Protein AF-A0A9W8TCW8-F1 (afdb_monomer_lite)

Radius of gyration: 36.46 Å; chains: 1; bounding box: 79×100×84 Å

Foldseek 3Di:
DDPPDDPQDFPDKDWDDDPVDIDIDTDGDPDPVVVVVCCVVPPVQVVLLVLLLCVVDPDHLVVDDPVVNVVSSVVSVVCCVVCVPVSSCSSCVQQQNVLVVQQVVCVVVVPVDGGDRDRDPPPPPPPVVPVPVPVPDPPPPPPPPPPPPDDDDDDDDDDDDDDDDDDDDDDDDDDDDDDDDDDDDDDDDDDDDDDDDDDDDDDDDDDDDDDDDDDDDDDDDDDDDDDDDDDDDDPPDDDDDDDDDDDDDDDDDDDDDDDDDDDDDDDDDDDDDDDPPDDDDPPPPDDDDD

Organism: NCBI:txid84603

pLDDT: mean 70.87, std 19.48, range [39.53, 97.81]

Secondary structure (DSSP, 8-state):
----PPP---SEEEEEEETTEEEEEEE----HHHHHHHHIIIIIHHHHHHHHHHTT-SS-TTTS-HHHHHHHHHHHHHHHHHSHHHHHHHHHTSHHHHHHHHHHHHHHTT-SSPPPP-SS-----------------------------------PPP--------------------------PPP--------------------------PPPP-----------------------PPP-PPPP-PPP--------------------------------------

Sequence (290 aa):
MDSHGPPIQQDLAIELECEAFKWRWEICFLGHKWASEIISKHLIFPLISLNHLTFSTAEVVGEIPDGDVEKAVDKLGRTARRTLDTHIKNAMSKPRIATIIRRITAMFNFVPDLPPVSSTIGKVELKIDQYEPEERAPPRIAQEVFEEKRDSASKPIPERAASKRERSVEMKNAEPASSETEESDAVPPPAVATKFATSSAVAGPSRTAQGSPLPERHVDTPPPASKPKAEPSDSDSSPHRPVKKAKSKVPPSSDDDSEQDNKTKSARGASAGGIKRGARQPLKRGGKRF

Structure (mmCIF, N/CA/C/O backbone):
data_AF-A0A9W8TCW8-F1
#
_entry.id   AF-A0A9W8TCW8-F1
#
loop_
_atom_site.group_PDB
_atom_site.id
_atom_site.type_symbol
_atom_site.label_atom_id
_atom_site.label_alt_id
_atom_site.label_comp_id
_atom_site.label_asym_id
_atom_site.label_entity_id
_atom_site.label_seq_id
_atom_site.pdbx_PDB_ins_code
_atom_site.Cartn_x
_atom_site.Cartn_y
_atom_site.Cartn_z
_atom_site.occupancy
_atom_site.B_iso_or_equiv
_atom_site.auth_seq_id
_atom_site.auth_comp_id
_atom_site.auth_asym_id
_atom_site.auth_atom_id
_atom_site.pdbx_PDB_model_num
ATOM 1 N N . MET A 1 1 ? 35.081 -15.471 -33.884 1.00 52.59 1 MET A N 1
ATOM 2 C CA . MET A 1 1 ? 33.817 -16.233 -33.819 1.00 52.59 1 MET A CA 1
ATOM 3 C C . MET A 1 1 ? 33.023 -15.629 -32.687 1.00 52.59 1 MET A C 1
ATOM 5 O O . MET A 1 1 ? 33.221 -16.004 -31.539 1.00 52.59 1 MET A O 1
ATOM 9 N N . ASP A 1 2 ? 32.223 -14.622 -33.018 1.00 61.50 2 ASP A N 1
ATOM 10 C CA . ASP A 1 2 ? 31.439 -13.872 -32.046 1.00 61.50 2 ASP A CA 1
ATOM 11 C C . ASP A 1 2 ? 30.209 -14.697 -31.693 1.00 61.50 2 ASP A C 1
ATOM 13 O O . ASP A 1 2 ? 29.262 -14.835 -32.468 1.00 61.50 2 ASP A O 1
ATOM 17 N N . SER A 1 3 ? 30.273 -15.342 -30.535 1.00 66.00 3 SER A N 1
ATOM 18 C CA . SER A 1 3 ? 29.152 -16.062 -29.954 1.00 66.00 3 SER A CA 1
ATOM 19 C C . SER A 1 3 ? 28.100 -15.047 -29.512 1.00 66.00 3 SER A C 1
ATOM 21 O O . SER A 1 3 ? 28.093 -14.611 -28.359 1.00 66.00 3 SER A O 1
ATOM 23 N N . HIS A 1 4 ? 27.223 -14.655 -30.434 1.00 66.94 4 HIS A N 1
ATOM 24 C CA . HIS A 1 4 ? 25.975 -13.991 -30.088 1.00 66.94 4 HIS A CA 1
ATOM 25 C C . HIS A 1 4 ? 25.177 -14.937 -29.188 1.00 66.94 4 HIS A C 1
ATOM 27 O O . HIS A 1 4 ? 24.696 -15.983 -29.626 1.00 66.94 4 HIS A O 1
ATOM 33 N N . GLY A 1 5 ? 25.102 -14.597 -27.900 1.00 78.81 5 GLY A N 1
ATOM 34 C CA . GLY A 1 5 ? 24.196 -15.259 -26.971 1.00 78.81 5 GLY A CA 1
ATOM 35 C C . GLY A 1 5 ? 22.748 -15.142 -27.462 1.00 78.81 5 GLY A C 1
ATOM 36 O O . GLY A 1 5 ? 22.439 -14.228 -28.233 1.00 78.81 5 GLY A O 1
ATOM 37 N N . PRO A 1 6 ? 21.859 -16.063 -27.051 1.00 78.12 6 PRO A N 1
ATOM 38 C CA . PRO A 1 6 ? 20.454 -16.000 -27.428 1.00 78.12 6 PRO A CA 1
ATOM 39 C C . PRO A 1 6 ? 19.874 -14.627 -27.048 1.00 78.12 6 PRO A C 1
ATOM 41 O O . PRO A 1 6 ? 20.209 -14.112 -25.975 1.00 78.12 6 PRO A O 1
ATOM 44 N N . PRO A 1 7 ? 19.042 -14.020 -27.914 1.00 74.38 7 PRO A N 1
ATOM 45 C CA . PRO A 1 7 ? 18.442 -12.724 -27.634 1.00 74.38 7 PRO A CA 1
ATOM 46 C C . PRO A 1 7 ? 17.682 -12.806 -26.311 1.00 74.38 7 PRO A C 1
ATOM 48 O O . PRO A 1 7 ? 16.886 -13.723 -26.101 1.00 74.38 7 PRO A O 1
ATOM 51 N N . ILE A 1 8 ? 17.962 -11.868 -25.404 1.00 74.31 8 ILE A N 1
ATOM 52 C CA . ILE A 1 8 ? 17.224 -11.743 -24.149 1.00 74.31 8 ILE A CA 1
ATOM 53 C C . ILE A 1 8 ? 15.777 -11.460 -24.543 1.00 74.31 8 ILE A C 1
ATOM 55 O O . ILE A 1 8 ? 15.492 -10.439 -25.168 1.00 74.31 8 ILE A O 1
ATOM 59 N N . GLN A 1 9 ? 14.887 -12.401 -24.243 1.00 77.25 9 GLN A N 1
ATOM 60 C CA . GLN A 1 9 ? 13.471 -12.262 -24.537 1.00 77.25 9 GLN A CA 1
ATOM 61 C C . GLN A 1 9 ? 12.935 -11.069 -23.736 1.00 77.25 9 GLN A C 1
ATOM 63 O O . GLN A 1 9 ? 13.031 -11.039 -22.511 1.00 77.25 9 GLN A O 1
ATOM 68 N N . GLN A 1 10 ? 12.472 -10.044 -24.450 1.00 81.38 10 GLN A N 1
ATOM 69 C CA . GLN A 1 10 ? 11.852 -8.860 -23.866 1.00 81.38 10 GLN A CA 1
ATOM 70 C C . GLN A 1 10 ? 10.383 -9.177 -23.598 1.00 81.38 10 GLN A C 1
ATOM 72 O O . GLN A 1 10 ? 9.687 -9.636 -24.504 1.00 81.38 10 GLN A O 1
ATOM 77 N N . ASP A 1 11 ? 9.912 -8.903 -22.384 1.00 85.00 11 ASP A N 1
ATOM 78 C CA . ASP A 1 11 ? 8.522 -9.183 -22.011 1.00 85.00 11 ASP A CA 1
ATOM 79 C C . ASP A 1 11 ? 7.596 -8.008 -22.346 1.00 85.00 11 ASP A C 1
ATOM 81 O O . ASP A 1 11 ? 6.437 -8.207 -22.707 1.00 85.00 11 ASP A O 1
ATOM 85 N N . LEU A 1 12 ? 8.103 -6.775 -22.242 1.00 90.06 12 LEU A N 1
ATOM 86 C CA . LEU A 1 12 ? 7.340 -5.560 -22.510 1.00 90.06 12 LEU A CA 1
ATOM 87 C C . LEU A 1 12 ? 8.242 -4.485 -23.123 1.00 90.06 12 LEU A C 1
ATOM 89 O O . LEU A 1 12 ? 9.297 -4.163 -22.580 1.00 90.06 12 LEU A O 1
ATOM 93 N N . ALA A 1 13 ? 7.798 -3.896 -24.230 1.00 93.25 13 ALA A N 1
ATOM 94 C CA . ALA A 1 13 ? 8.414 -2.718 -24.825 1.00 93.25 13 ALA A CA 1
ATOM 95 C C . ALA A 1 13 ? 7.392 -1.578 -24.868 1.00 93.25 13 ALA A C 1
ATOM 97 O O . ALA A 1 13 ? 6.247 -1.778 -25.274 1.00 93.25 13 ALA A O 1
ATOM 98 N N . ILE A 1 14 ? 7.807 -0.390 -24.437 1.00 94.12 14 ILE A N 1
ATOM 99 C CA . ILE A 1 14 ? 7.010 0.836 -24.493 1.00 94.12 14 ILE A CA 1
ATOM 100 C C . ILE A 1 14 ? 7.687 1.752 -25.507 1.00 94.12 14 ILE A C 1
ATOM 102 O O . ILE A 1 14 ? 8.823 2.172 -25.295 1.00 94.12 14 ILE A O 1
ATOM 106 N N . GLU A 1 15 ? 7.004 2.051 -26.607 1.00 96.75 15 GLU A N 1
ATOM 107 C CA . GLU A 1 15 ? 7.493 2.973 -27.632 1.00 96.75 15 GLU A CA 1
ATOM 108 C C . GLU A 1 15 ? 6.770 4.319 -27.521 1.00 96.75 15 GLU A C 1
ATOM 110 O O . GLU A 1 15 ? 5.545 4.376 -27.427 1.00 96.75 15 GLU A O 1
ATOM 115 N N . LEU A 1 16 ? 7.544 5.402 -27.526 1.00 95.94 16 LEU A N 1
ATOM 116 C CA . LEU A 1 16 ? 7.071 6.774 -27.651 1.00 95.94 16 LEU A CA 1
ATOM 117 C C . LEU A 1 16 ? 7.633 7.337 -28.956 1.00 95.94 16 LEU A C 1
ATOM 119 O O . LEU A 1 16 ? 8.844 7.517 -29.096 1.00 95.94 16 LEU A O 1
ATOM 123 N N . GLU A 1 17 ? 6.747 7.599 -29.909 1.00 97.81 17 GLU A N 1
ATOM 124 C CA . GLU A 1 17 ? 7.094 8.113 -31.230 1.00 97.81 17 GLU A CA 1
ATOM 125 C C . GLU A 1 17 ? 6.542 9.529 -31.407 1.00 97.81 17 GLU A C 1
ATOM 127 O O . GLU A 1 17 ? 5.348 9.773 -31.237 1.00 97.81 17 GLU A O 1
ATOM 132 N N . CYS A 1 18 ? 7.436 10.456 -31.739 1.00 96.44 18 CYS A N 1
ATOM 133 C CA . CYS A 1 18 ? 7.155 11.843 -32.089 1.00 96.44 18 CYS A CA 1
ATOM 134 C C . CYS A 1 18 ? 7.824 12.147 -33.440 1.00 96.44 18 CYS A C 1
ATOM 136 O O . CYS A 1 18 ? 8.785 11.483 -33.820 1.00 96.44 18 CYS A O 1
ATOM 138 N N . GLU A 1 19 ? 7.394 13.198 -34.144 1.00 97.56 19 GLU A N 1
ATOM 139 C CA . GLU A 1 19 ? 7.944 13.552 -35.470 1.00 97.56 19 GLU A CA 1
ATOM 140 C C . GLU A 1 19 ? 9.475 13.734 -35.477 1.00 97.56 19 GLU A C 1
ATOM 142 O O . GLU A 1 19 ? 10.139 13.428 -36.463 1.00 97.56 19 GLU A O 1
ATOM 147 N N . ALA A 1 20 ? 10.044 14.216 -34.368 1.00 96.06 20 ALA A N 1
ATOM 148 C CA . ALA A 1 20 ? 11.473 14.497 -34.245 1.00 96.06 20 ALA A CA 1
ATOM 149 C C . ALA A 1 20 ? 12.296 13.352 -33.627 1.00 96.06 20 ALA A C 1
ATOM 151 O O . ALA A 1 20 ? 13.521 13.357 -33.748 1.00 96.06 20 ALA A O 1
ATOM 152 N N . PHE A 1 21 ? 11.669 12.401 -32.925 1.00 96.44 21 PHE A N 1
ATOM 153 C CA . PHE A 1 21 ? 12.393 11.317 -32.258 1.00 96.44 21 PHE A CA 1
ATOM 154 C C . PHE A 1 21 ? 11.506 10.112 -31.946 1.00 96.44 21 PHE A C 1
ATOM 156 O O . PHE A 1 21 ? 10.313 10.235 -31.674 1.00 96.44 21 PHE A O 1
ATOM 163 N N . LYS A 1 22 ? 12.144 8.942 -31.894 1.00 97.56 22 LYS A N 1
ATOM 164 C CA . LYS A 1 22 ? 11.540 7.686 -31.456 1.00 97.56 22 LYS A CA 1
ATOM 165 C C . LYS A 1 22 ? 12.314 7.135 -30.265 1.00 97.56 22 LYS A C 1
ATOM 167 O O . LYS A 1 22 ? 13.517 6.893 -30.364 1.00 97.56 22 LYS A O 1
ATOM 172 N N . TRP A 1 23 ? 11.629 6.954 -29.142 1.00 96.94 23 TRP A N 1
ATOM 173 C CA . TRP A 1 23 ? 12.161 6.334 -27.930 1.00 96.94 23 TRP A CA 1
ATOM 174 C C . TRP A 1 23 ? 11.474 4.998 -27.676 1.00 96.94 23 TRP A C 1
ATOM 176 O O . TRP A 1 23 ? 10.271 4.858 -27.867 1.00 96.94 23 TRP A O 1
ATOM 186 N N . ARG A 1 24 ? 12.252 4.009 -27.236 1.00 94.31 24 ARG A N 1
ATOM 187 C CA . ARG A 1 24 ? 11.772 2.673 -26.884 1.00 94.31 24 ARG A CA 1
ATOM 188 C C . ARG A 1 24 ? 12.378 2.279 -25.545 1.00 94.31 24 ARG A C 1
ATOM 190 O O . ARG A 1 24 ? 13.597 2.167 -25.433 1.00 94.31 24 ARG A O 1
ATOM 197 N N . TRP A 1 25 ? 11.535 2.077 -24.539 1.00 95.56 25 TRP A N 1
ATOM 198 C CA . TRP A 1 25 ? 11.927 1.455 -23.279 1.00 95.56 25 TRP A CA 1
ATOM 199 C C . TRP A 1 25 ? 11.661 -0.037 -23.365 1.00 95.56 25 TRP A C 1
ATOM 201 O O . TRP A 1 25 ? 10.547 -0.458 -23.665 1.00 95.56 25 TRP A O 1
ATOM 211 N N . GLU A 1 26 ? 12.679 -0.831 -23.075 1.00 90.94 26 GLU A N 1
ATOM 212 C CA . GLU A 1 26 ? 12.586 -2.285 -23.049 1.00 90.94 26 GLU A CA 1
ATOM 213 C C . GLU A 1 26 ? 12.651 -2.738 -21.594 1.00 90.94 26 GLU A C 1
ATOM 215 O O . GLU A 1 26 ? 13.617 -2.457 -20.881 1.00 90.94 26 GLU A O 1
ATOM 220 N N . ILE A 1 27 ? 11.593 -3.393 -21.129 1.00 91.56 27 ILE A N 1
ATOM 221 C CA . ILE A 1 27 ? 11.486 -3.883 -19.760 1.00 91.56 27 ILE A CA 1
ATOM 222 C C . ILE A 1 27 ? 11.850 -5.364 -19.783 1.00 91.56 27 ILE A C 1
ATOM 224 O O . ILE A 1 27 ? 11.115 -6.209 -20.295 1.00 91.56 27 ILE A O 1
ATOM 228 N N . CYS A 1 28 ? 13.018 -5.666 -19.224 1.00 85.56 28 CYS A N 1
ATOM 229 C CA . CYS A 1 28 ? 13.514 -7.027 -19.081 1.00 85.56 28 CYS A CA 1
ATOM 230 C C . CYS A 1 28 ? 13.082 -7.606 -17.735 1.00 85.56 28 CYS A C 1
ATOM 232 O O . CYS A 1 28 ? 13.219 -6.961 -16.690 1.00 85.56 28 CYS A O 1
ATOM 234 N N . PHE A 1 29 ? 12.633 -8.858 -17.734 1.00 84.38 29 PHE A N 1
ATOM 235 C CA . PHE A 1 29 ? 12.367 -9.563 -16.493 1.00 84.38 29 PHE A CA 1
ATOM 236 C C . PHE A 1 29 ? 13.667 -9.871 -15.748 1.00 84.38 29 PHE A C 1
ATOM 238 O O . PHE A 1 29 ? 14.463 -10.718 -16.145 1.00 84.38 29 PHE A O 1
ATOM 245 N N . LEU A 1 30 ? 13.866 -9.190 -14.619 1.00 86.38 30 LEU A N 1
ATOM 246 C CA . LEU A 1 30 ? 15.035 -9.347 -13.742 1.00 86.38 30 LEU A CA 1
ATOM 247 C C . LEU A 1 30 ? 14.990 -10.631 -12.889 1.00 86.38 30 LEU A C 1
ATOM 249 O O . LEU A 1 30 ? 15.857 -10.857 -12.041 1.00 86.38 30 LEU A O 1
ATOM 253 N N . GLY A 1 31 ? 13.968 -11.469 -13.077 1.00 90.12 31 GLY A N 1
ATOM 254 C CA . GLY A 1 31 ? 13.699 -12.631 -12.242 1.00 90.12 31 GLY A CA 1
ATOM 255 C C . GLY A 1 31 ? 12.794 -12.319 -11.047 1.00 90.12 31 GLY A C 1
ATOM 256 O O . GLY A 1 31 ? 12.690 -11.188 -10.573 1.00 90.12 31 GLY A O 1
ATOM 257 N N . HIS A 1 32 ? 12.171 -13.371 -10.515 1.00 89.25 32 HIS A N 1
ATOM 258 C CA . HIS A 1 32 ? 11.168 -13.296 -9.449 1.00 89.25 32 HIS A CA 1
ATOM 259 C C . HIS A 1 32 ? 11.701 -12.614 -8.181 1.00 89.25 32 HIS A C 1
ATOM 261 O O . HIS A 1 32 ? 11.003 -11.812 -7.566 1.00 89.25 32 HIS A O 1
ATOM 267 N N . LYS A 1 33 ? 12.962 -12.885 -7.815 1.00 90.50 33 LYS A N 1
ATOM 268 C CA . LYS A 1 33 ? 13.591 -12.321 -6.614 1.00 90.50 33 LYS A CA 1
ATOM 269 C C . LYS A 1 33 ? 13.669 -10.792 -6.684 1.00 90.50 33 LYS A C 1
ATOM 271 O O . LYS A 1 33 ? 13.158 -10.119 -5.796 1.00 90.50 33 LYS A O 1
ATOM 276 N N . TRP A 1 34 ? 14.229 -10.249 -7.764 1.00 91.88 34 TRP A N 1
ATOM 277 C CA . TRP A 1 34 ? 14.371 -8.801 -7.944 1.00 91.88 34 TRP A CA 1
ATOM 278 C C . TRP A 1 34 ? 13.038 -8.111 -8.211 1.00 91.88 34 TRP A C 1
ATOM 280 O O . TRP A 1 34 ? 12.773 -7.059 -7.636 1.00 91.88 34 TRP A O 1
ATOM 290 N N . ALA A 1 35 ? 12.170 -8.724 -9.021 1.00 89.81 35 ALA A N 1
ATOM 291 C CA . ALA A 1 35 ? 10.836 -8.192 -9.272 1.00 89.81 35 ALA A CA 1
ATOM 292 C C . ALA A 1 35 ? 10.042 -8.044 -7.963 1.00 89.81 35 ALA A C 1
ATOM 294 O O . ALA A 1 35 ? 9.459 -6.991 -7.716 1.00 89.81 35 ALA A O 1
ATOM 295 N N . SER A 1 36 ? 10.084 -9.054 -7.085 1.00 94.31 36 SER A N 1
ATOM 296 C CA . SER A 1 36 ? 9.407 -8.996 -5.784 1.00 94.31 36 SER A CA 1
ATOM 297 C C . SER A 1 36 ? 9.949 -7.881 -4.887 1.00 94.31 36 SER A C 1
ATOM 299 O O . SER A 1 36 ? 9.171 -7.197 -4.223 1.00 94.31 36 SER A O 1
ATOM 301 N N . GLU A 1 37 ? 11.261 -7.638 -4.906 1.00 92.81 37 GLU A N 1
ATOM 302 C CA . GLU A 1 37 ? 11.892 -6.569 -4.132 1.00 92.81 37 GLU A CA 1
ATOM 303 C C . GLU A 1 37 ? 11.493 -5.181 -4.650 1.00 92.81 37 GLU A C 1
ATOM 305 O O . GLU A 1 37 ? 11.127 -4.310 -3.857 1.00 92.81 37 GLU A O 1
ATOM 310 N N . ILE A 1 38 ? 11.501 -4.987 -5.973 1.00 93.50 38 ILE A N 1
ATOM 311 C CA . ILE A 1 38 ? 11.081 -3.738 -6.622 1.00 93.50 38 ILE A CA 1
ATOM 312 C C . ILE A 1 38 ? 9.606 -3.463 -6.317 1.00 93.50 38 ILE A C 1
ATOM 314 O O . ILE A 1 38 ? 9.271 -2.382 -5.832 1.00 93.50 38 ILE A O 1
ATOM 318 N N . ILE A 1 39 ? 8.732 -4.451 -6.526 1.00 93.19 39 ILE A N 1
ATOM 319 C CA . ILE A 1 39 ? 7.295 -4.329 -6.243 1.00 93.19 39 ILE A CA 1
ATOM 320 C C . ILE A 1 39 ? 7.066 -4.028 -4.755 1.00 93.19 39 ILE A C 1
ATOM 322 O O . ILE A 1 39 ? 6.270 -3.153 -4.411 1.00 93.19 39 ILE A O 1
ATOM 326 N N . SER A 1 40 ? 7.800 -4.688 -3.858 1.00 92.94 40 SER A N 1
ATOM 327 C CA . SER A 1 40 ? 7.669 -4.447 -2.419 1.00 92.94 40 SER A CA 1
ATOM 328 C C . SER A 1 40 ? 8.044 -3.012 -2.044 1.00 92.94 40 SER A C 1
ATOM 330 O O . SER A 1 40 ? 7.268 -2.323 -1.379 1.00 92.94 40 SER A O 1
ATOM 332 N N . LYS A 1 41 ? 9.203 -2.533 -2.516 1.00 93.38 41 LYS A N 1
ATOM 333 C CA . LYS A 1 41 ? 9.748 -1.206 -2.182 1.00 93.38 41 LYS A CA 1
ATOM 334 C C . LYS A 1 41 ? 8.986 -0.049 -2.820 1.00 93.38 41 LYS A C 1
ATOM 336 O O . LYS A 1 41 ? 8.804 0.976 -2.168 1.00 93.38 41 LYS A O 1
ATOM 341 N N . HIS A 1 42 ? 8.569 -0.197 -4.074 1.00 94.38 42 HIS A N 1
ATOM 342 C CA . HIS A 1 42 ? 8.007 0.905 -4.858 1.00 94.38 42 HIS A CA 1
ATOM 343 C C . HIS A 1 42 ? 6.480 0.916 -4.905 1.00 94.38 42 HIS A C 1
ATOM 345 O O . HIS A 1 42 ? 5.909 1.951 -5.234 1.00 94.38 42 HIS A O 1
ATOM 351 N N . LEU A 1 43 ? 5.817 -0.192 -4.555 1.00 94.62 43 LEU A N 1
ATOM 352 C CA . LEU A 1 43 ? 4.359 -0.286 -4.605 1.00 94.62 43 LEU A CA 1
ATOM 353 C C . LEU A 1 43 ? 3.760 -0.708 -3.264 1.00 94.62 43 LEU A C 1
ATOM 355 O O . LEU A 1 43 ? 3.006 0.056 -2.665 1.00 94.62 43 LEU A O 1
ATOM 359 N N . ILE A 1 44 ? 4.114 -1.891 -2.754 1.00 93.56 44 ILE A N 1
ATOM 360 C CA . ILE A 1 44 ? 3.435 -2.467 -1.582 1.00 93.56 44 ILE A CA 1
ATOM 361 C C . ILE A 1 44 ? 3.655 -1.604 -0.330 1.00 93.56 44 ILE A C 1
ATOM 363 O O . ILE A 1 44 ? 2.686 -1.218 0.325 1.00 93.56 44 ILE A O 1
ATOM 367 N N . PHE A 1 45 ? 4.901 -1.254 0.006 1.00 93.56 45 PHE A N 1
ATOM 368 C CA . PHE A 1 45 ? 5.180 -0.478 1.222 1.00 93.56 45 PHE A CA 1
ATOM 369 C C . PHE A 1 45 ? 4.657 0.964 1.186 1.00 93.56 45 PHE A C 1
ATOM 371 O O . PHE A 1 45 ? 4.089 1.394 2.199 1.00 93.56 45 PHE A O 1
ATOM 378 N N . PRO A 1 46 ? 4.780 1.717 0.074 1.00 95.06 46 PRO A N 1
ATOM 379 C CA . PRO A 1 46 ? 4.131 3.019 -0.047 1.00 95.06 46 PRO A CA 1
ATOM 380 C C . PRO A 1 46 ? 2.615 2.940 0.157 1.00 95.06 46 PRO A C 1
ATOM 382 O O . PRO A 1 46 ? 2.070 3.743 0.911 1.00 95.06 46 PRO A O 1
ATOM 385 N N . LEU A 1 47 ? 1.944 1.934 -0.417 1.00 94.88 47 LEU A N 1
ATOM 386 C CA . LEU A 1 47 ? 0.496 1.755 -0.264 1.00 94.88 47 LEU A CA 1
ATOM 387 C C . LEU A 1 47 ? 0.090 1.394 1.171 1.00 94.88 47 LEU A C 1
ATOM 389 O O . LEU A 1 47 ? -0.869 1.961 1.694 1.00 94.88 47 LEU A O 1
ATOM 393 N N . ILE A 1 48 ? 0.818 0.492 1.840 1.00 94.12 48 ILE A N 1
ATOM 394 C CA . ILE A 1 48 ? 0.568 0.170 3.258 1.00 94.12 48 ILE A CA 1
ATOM 395 C C . ILE A 1 48 ? 0.746 1.419 4.124 1.00 94.12 48 ILE A C 1
ATOM 397 O O . ILE A 1 48 ? -0.073 1.683 5.002 1.00 94.12 48 ILE A O 1
ATOM 401 N N . SER A 1 49 ? 1.789 2.209 3.864 1.00 94.88 49 SER A N 1
ATOM 402 C CA . SER A 1 49 ? 2.067 3.433 4.618 1.00 94.88 49 SER A CA 1
ATOM 403 C C . SER A 1 49 ? 0.986 4.487 4.390 1.00 94.88 49 SER A C 1
ATOM 405 O O . SER A 1 49 ? 0.462 5.028 5.358 1.00 94.88 49 SER A O 1
ATOM 407 N N . LEU A 1 50 ? 0.582 4.728 3.143 1.00 94.19 50 LEU A N 1
ATOM 408 C CA . LEU A 1 50 ? -0.482 5.681 2.829 1.00 94.19 50 LEU A CA 1
ATOM 409 C C . LEU A 1 50 ? -1.808 5.281 3.489 1.00 94.19 50 LEU A C 1
ATOM 411 O O . LEU A 1 50 ? -2.443 6.104 4.142 1.00 94.19 50 LEU A O 1
ATOM 415 N N . ASN A 1 51 ? -2.179 4.000 3.417 1.00 94.25 51 ASN A N 1
ATOM 416 C CA . ASN A 1 51 ? -3.341 3.496 4.144 1.00 94.25 51 ASN A CA 1
ATOM 417 C C . ASN A 1 51 ? -3.167 3.707 5.654 1.00 94.25 51 ASN A C 1
ATOM 419 O O . ASN A 1 51 ? -4.049 4.259 6.309 1.00 94.25 51 ASN A O 1
ATOM 423 N N . HIS A 1 52 ? -2.011 3.360 6.224 1.00 94.25 52 HIS A N 1
ATOM 424 C CA . HIS A 1 52 ? -1.762 3.587 7.644 1.00 94.25 52 HIS A CA 1
ATOM 425 C C . HIS A 1 52 ? -1.940 5.057 8.040 1.00 94.25 52 HIS A C 1
ATOM 427 O O . HIS A 1 52 ? -2.548 5.306 9.080 1.00 94.25 52 HIS A O 1
ATOM 433 N N . LEU A 1 53 ? -1.478 6.009 7.221 1.00 94.31 53 LEU A N 1
ATOM 434 C CA . LEU A 1 53 ? -1.696 7.442 7.432 1.00 94.31 53 LEU A CA 1
ATOM 435 C C . LEU A 1 53 ? -3.192 7.760 7.497 1.00 94.31 53 LEU A C 1
ATOM 437 O O . LEU A 1 53 ? -3.653 8.269 8.516 1.00 94.31 53 LEU A O 1
ATOM 441 N N . THR A 1 54 ? -3.946 7.352 6.470 1.00 94.56 54 THR A N 1
ATOM 442 C CA . THR A 1 54 ? -5.388 7.639 6.344 1.00 94.56 54 THR A CA 1
ATOM 443 C C . THR A 1 54 ? -6.233 7.100 7.499 1.00 94.56 54 THR A C 1
ATOM 445 O O . THR A 1 54 ? -7.267 7.672 7.820 1.00 94.56 54 THR A O 1
ATOM 448 N N . PHE A 1 55 ? -5.800 6.012 8.145 1.00 91.62 55 PHE A N 1
ATOM 449 C CA . PHE A 1 55 ? -6.490 5.421 9.299 1.00 91.62 55 PHE A CA 1
ATOM 450 C C . PHE A 1 55 ? -5.824 5.746 10.644 1.00 91.62 55 PHE A C 1
ATOM 452 O O . PHE A 1 55 ? -6.241 5.229 11.682 1.00 91.62 55 PHE A O 1
ATOM 459 N N . SER A 1 56 ? -4.718 6.492 10.658 1.00 91.06 56 SER A N 1
ATOM 460 C CA . SER A 1 56 ? -4.090 6.987 11.896 1.00 91.06 56 SER A CA 1
ATOM 461 C C . SER A 1 56 ? -4.564 8.379 12.248 1.00 91.06 56 SER A C 1
ATOM 463 O O . SER A 1 56 ? -4.620 8.711 13.429 1.00 91.06 56 SER A O 1
ATOM 465 N N . THR A 1 57 ? -4.871 9.188 11.240 1.00 91.75 57 THR A N 1
ATOM 466 C CA . THR A 1 57 ? -5.430 10.516 11.441 1.00 91.75 57 THR A CA 1
ATOM 467 C C . THR A 1 57 ? -6.908 10.382 11.795 1.00 91.75 57 THR A C 1
ATOM 469 O O . THR A 1 57 ? -7.632 9.579 11.209 1.00 91.75 57 THR A O 1
ATOM 472 N N . ALA A 1 58 ? -7.351 11.129 12.807 1.00 90.12 58 ALA A N 1
ATOM 473 C CA . ALA A 1 58 ? -8.775 11.235 13.123 1.00 90.12 58 ALA A CA 1
ATOM 474 C C . ALA A 1 58 ? -9.516 12.054 12.051 1.00 90.12 58 ALA A C 1
ATOM 476 O O . ALA A 1 58 ? -10.688 11.807 11.781 1.00 90.12 58 ALA A O 1
ATOM 477 N N . GLU A 1 59 ? -8.803 12.996 11.435 1.00 92.31 59 GLU A N 1
ATOM 478 C CA . GLU A 1 59 ? -9.275 13.852 10.353 1.00 92.31 59 GLU A CA 1
ATOM 479 C C . GLU A 1 59 ? -9.146 13.150 8.997 1.00 92.31 59 GLU A C 1
ATOM 481 O O . GLU A 1 59 ? -8.226 12.349 8.763 1.00 92.31 59 GLU A O 1
ATOM 486 N N . VAL A 1 60 ? -10.080 13.461 8.096 1.00 91.44 60 VAL A N 1
ATOM 487 C CA . VAL A 1 60 ? -10.037 13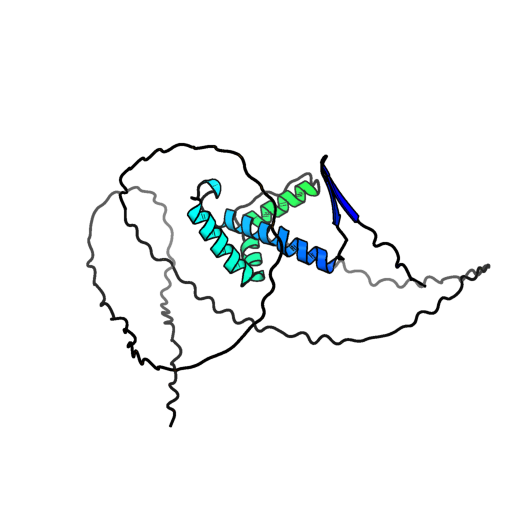.006 6.706 1.00 91.44 60 VAL A CA 1
ATOM 488 C C . VAL A 1 60 ? -8.809 13.631 6.054 1.00 91.44 60 VAL A C 1
ATOM 490 O O . VAL A 1 60 ? -8.614 14.835 6.141 1.00 91.44 60 VAL A O 1
ATOM 493 N N . VAL A 1 61 ? -7.986 12.834 5.369 1.00 89.94 61 VAL A N 1
ATOM 494 C CA . VAL A 1 61 ? -6.706 13.306 4.799 1.00 89.94 61 VAL A CA 1
ATOM 495 C C . VAL A 1 61 ? -6.861 14.527 3.880 1.00 89.94 61 VAL A C 1
ATOM 497 O O . VAL A 1 61 ? -5.936 15.319 3.784 1.00 89.94 61 VAL A O 1
ATOM 500 N N . GLY A 1 62 ? -8.026 14.712 3.249 1.00 91.62 62 GLY A N 1
ATOM 501 C CA . GLY A 1 62 ? -8.321 15.884 2.416 1.00 91.62 62 GLY A CA 1
ATOM 502 C C . GLY A 1 62 ? -8.659 17.176 3.173 1.00 91.62 62 GLY A C 1
ATOM 503 O O . GLY A 1 62 ? -8.732 18.222 2.543 1.00 91.62 62 GLY A O 1
ATOM 504 N N . GLU A 1 63 ? -8.884 17.118 4.487 1.00 95.69 63 GLU A N 1
ATOM 505 C CA . GLU A 1 63 ? -9.186 18.284 5.338 1.00 95.69 63 GLU A CA 1
ATOM 506 C C . GLU A 1 63 ? -7.946 18.798 6.090 1.00 95.69 63 GLU A C 1
ATOM 508 O O . GLU A 1 63 ? -7.956 19.905 6.627 1.00 95.69 63 GLU A O 1
ATOM 513 N N . ILE A 1 64 ? -6.868 18.009 6.112 1.00 94.06 64 ILE A N 1
ATOM 514 C CA . ILE A 1 64 ? -5.610 18.346 6.781 1.00 94.06 64 ILE A CA 1
ATOM 515 C C . ILE A 1 64 ? -4.848 19.361 5.910 1.00 94.06 64 ILE A C 1
ATOM 517 O O . ILE A 1 64 ? -4.722 19.140 4.705 1.00 94.06 64 ILE A O 1
ATOM 521 N N . PRO A 1 65 ? -4.297 20.453 6.474 1.00 97.25 65 PRO A N 1
ATOM 522 C CA . PRO A 1 65 ? -3.520 21.414 5.698 1.00 97.25 65 PRO A CA 1
ATOM 523 C C . PRO A 1 65 ? -2.245 20.774 5.130 1.00 97.25 65 PRO A C 1
ATOM 525 O O . PRO A 1 65 ? -1.581 19.988 5.810 1.00 97.25 65 PRO A O 1
ATOM 528 N N . ASP A 1 66 ? -1.859 21.172 3.914 1.00 96.44 66 ASP A N 1
ATOM 529 C CA . ASP A 1 66 ? -0.743 20.574 3.161 1.00 96.44 66 ASP A CA 1
ATOM 530 C C . ASP A 1 66 ? 0.550 20.468 3.985 1.00 96.44 66 ASP A C 1
ATOM 532 O O . ASP A 1 66 ? 1.188 19.418 4.030 1.00 96.44 66 ASP A O 1
ATOM 536 N N . GLY A 1 67 ? 0.896 21.522 4.731 1.00 97.38 67 GLY A N 1
ATOM 537 C CA . GLY A 1 67 ? 2.101 21.540 5.564 1.00 97.38 67 GLY A CA 1
ATOM 538 C C . GLY A 1 67 ? 2.087 20.538 6.726 1.00 97.38 67 GLY A C 1
ATOM 539 O O . GLY A 1 67 ? 3.152 20.142 7.203 1.00 97.38 67 GLY A O 1
ATOM 540 N N . ASP A 1 68 ? 0.916 20.107 7.197 1.00 95.81 68 ASP A N 1
ATOM 541 C CA . ASP A 1 68 ? 0.807 19.065 8.222 1.00 95.81 68 ASP A CA 1
ATOM 542 C C . ASP A 1 68 ? 0.716 17.668 7.602 1.00 95.81 68 ASP A C 1
ATOM 544 O O . ASP A 1 68 ? 1.278 16.725 8.170 1.00 95.81 68 ASP A O 1
ATOM 548 N N . VAL A 1 69 ? 0.125 17.539 6.406 1.00 95.69 69 VAL A N 1
ATOM 549 C CA . VAL A 1 69 ? 0.201 16.309 5.601 1.00 95.69 69 VAL A CA 1
ATOM 550 C C . VAL A 1 69 ? 1.658 15.974 5.288 1.00 95.69 69 VAL A C 1
ATOM 552 O O . VAL A 1 69 ? 2.086 14.848 5.544 1.00 95.69 69 VAL A O 1
ATOM 555 N N . GLU A 1 70 ? 2.449 16.943 4.821 1.00 96.56 70 GLU A N 1
ATOM 556 C CA . GLU A 1 70 ? 3.880 16.765 4.536 1.00 96.56 70 GLU A CA 1
ATOM 557 C C . GLU A 1 70 ? 4.649 16.277 5.769 1.00 96.56 70 GLU A C 1
ATOM 559 O O . GLU A 1 70 ? 5.340 15.258 5.715 1.00 96.56 70 GLU A O 1
ATOM 564 N N . LYS A 1 71 ? 4.472 16.935 6.923 1.00 97.00 71 LYS A N 1
ATOM 565 C CA . LYS A 1 71 ? 5.113 16.517 8.183 1.00 97.00 71 LYS A CA 1
ATOM 566 C C . LYS A 1 71 ? 4.681 15.116 8.611 1.00 97.00 71 LYS A C 1
ATOM 568 O O . LYS A 1 71 ? 5.502 14.353 9.132 1.00 97.00 71 LYS A O 1
ATOM 573 N N . ALA A 1 72 ? 3.404 14.777 8.436 1.00 95.31 72 ALA A N 1
ATOM 574 C CA . ALA A 1 72 ? 2.881 13.465 8.785 1.00 95.31 72 ALA A CA 1
ATOM 575 C C . ALA A 1 72 ? 3.470 12.376 7.876 1.00 95.31 72 ALA A C 1
ATOM 577 O O . ALA A 1 72 ? 3.926 11.348 8.386 1.00 95.31 72 ALA A O 1
ATOM 578 N N . VAL A 1 73 ? 3.546 12.627 6.566 1.00 96.00 73 VAL A N 1
ATOM 579 C CA . VAL A 1 73 ? 4.191 11.746 5.580 1.00 96.00 73 VAL A CA 1
ATOM 580 C C . VAL A 1 73 ? 5.681 11.586 5.884 1.00 96.00 73 VAL A C 1
ATOM 582 O O . VAL A 1 73 ? 6.171 10.457 5.925 1.00 96.00 73 VAL A O 1
ATOM 585 N N . ASP A 1 74 ? 6.394 12.668 6.191 1.00 96.94 74 ASP A N 1
ATOM 586 C CA . ASP A 1 74 ? 7.816 12.634 6.547 1.00 96.94 74 ASP A CA 1
ATOM 587 C C . ASP A 1 74 ? 8.076 11.820 7.817 1.00 96.94 74 ASP A C 1
ATOM 589 O O . ASP A 1 74 ? 8.983 10.976 7.870 1.00 96.94 74 ASP A O 1
ATOM 593 N N . LYS A 1 75 ? 7.271 12.044 8.860 1.00 95.56 75 LYS A N 1
ATOM 594 C CA . LYS A 1 75 ? 7.354 11.290 10.116 1.00 95.56 75 LYS A CA 1
ATOM 595 C C . LYS A 1 75 ? 7.082 9.807 9.874 1.00 95.56 75 LYS A C 1
ATOM 597 O O . LYS A 1 75 ? 7.809 8.950 10.392 1.00 95.56 75 LYS A O 1
ATOM 602 N N . LEU A 1 76 ? 6.066 9.507 9.073 1.00 94.88 76 LEU A N 1
ATOM 603 C CA . LEU A 1 76 ? 5.697 8.147 8.714 1.00 94.88 76 LEU A CA 1
ATOM 604 C C . LEU A 1 76 ? 6.802 7.458 7.912 1.00 94.88 76 LEU A C 1
ATOM 606 O O . LEU A 1 76 ? 7.211 6.358 8.271 1.00 94.88 76 LEU A O 1
ATOM 610 N N . GLY A 1 77 ? 7.346 8.121 6.891 1.00 94.88 77 GLY A N 1
ATOM 611 C CA . GLY A 1 77 ? 8.415 7.597 6.044 1.00 94.88 77 GLY A CA 1
ATOM 612 C C . GLY A 1 77 ? 9.706 7.332 6.819 1.00 94.88 77 GLY A C 1
ATOM 613 O O . GLY A 1 77 ? 10.341 6.292 6.631 1.00 94.88 77 GLY A O 1
ATOM 614 N N . ARG A 1 78 ? 10.077 8.218 7.754 1.00 95.81 78 ARG A N 1
ATOM 615 C CA . ARG A 1 78 ? 11.222 7.988 8.656 1.00 95.81 78 ARG A CA 1
ATOM 616 C C . ARG A 1 78 ? 11.002 6.780 9.564 1.00 95.81 78 ARG A C 1
ATOM 618 O O . ARG A 1 78 ? 11.943 6.020 9.779 1.00 95.81 78 ARG A O 1
ATOM 625 N N . THR A 1 79 ? 9.789 6.604 10.083 1.00 93.75 79 THR A N 1
ATOM 626 C CA . THR A 1 79 ? 9.440 5.465 10.947 1.00 93.75 79 THR A CA 1
ATOM 627 C C . THR A 1 79 ? 9.458 4.163 10.148 1.00 93.75 79 THR A C 1
ATOM 629 O O . THR A 1 79 ? 10.202 3.250 10.493 1.00 93.75 79 THR A O 1
ATOM 632 N N . ALA A 1 80 ? 8.759 4.123 9.010 1.00 93.88 80 ALA A N 1
ATOM 633 C CA . ALA A 1 80 ? 8.703 2.971 8.114 1.00 93.88 80 ALA A CA 1
ATOM 634 C C . ALA A 1 80 ? 10.090 2.536 7.611 1.00 93.88 80 ALA A C 1
ATOM 636 O O . ALA A 1 80 ? 10.351 1.346 7.477 1.00 93.88 80 ALA A O 1
ATOM 637 N N . ARG A 1 81 ? 11.012 3.481 7.370 1.00 94.25 81 ARG A N 1
ATOM 638 C CA . ARG A 1 81 ? 12.390 3.157 6.967 1.00 94.25 81 ARG A CA 1
ATOM 639 C C . ARG A 1 81 ? 13.208 2.520 8.094 1.00 94.25 81 ARG A C 1
ATOM 641 O O . ARG A 1 81 ? 14.063 1.690 7.812 1.00 94.25 81 ARG A O 1
ATOM 648 N N . ARG A 1 82 ? 13.002 2.943 9.345 1.00 95.94 82 ARG A N 1
ATOM 649 C CA . ARG A 1 82 ? 13.782 2.462 10.500 1.00 95.94 82 ARG A CA 1
ATOM 650 C C . ARG A 1 82 ? 13.281 1.122 11.019 1.00 95.94 82 ARG A C 1
ATOM 652 O O . ARG A 1 82 ? 14.093 0.276 11.368 1.00 95.94 82 ARG A O 1
ATOM 659 N N . THR A 1 83 ? 11.966 0.945 11.074 1.00 95.44 83 THR A N 1
ATOM 660 C CA . THR A 1 83 ? 11.312 -0.221 11.677 1.00 95.44 83 THR A CA 1
ATOM 661 C C . THR A 1 83 ? 10.210 -0.736 10.757 1.00 95.44 83 THR A C 1
ATOM 663 O O . THR A 1 83 ? 9.031 -0.748 11.106 1.00 95.44 83 THR A O 1
ATOM 666 N N . LEU A 1 84 ? 10.605 -1.148 9.549 1.00 93.56 84 LEU A N 1
ATOM 667 C CA . LEU A 1 84 ? 9.690 -1.585 8.491 1.00 93.56 84 LEU A CA 1
ATOM 668 C C . LEU A 1 84 ? 8.706 -2.654 8.981 1.00 93.56 84 LEU A C 1
ATOM 670 O O . LEU A 1 84 ? 7.498 -2.490 8.827 1.00 93.56 84 LEU A O 1
ATOM 674 N N . ASP A 1 85 ? 9.214 -3.703 9.627 1.00 94.50 85 ASP A N 1
ATOM 675 C CA . ASP A 1 85 ? 8.391 -4.817 10.100 1.00 94.50 85 ASP A CA 1
ATOM 676 C C . ASP A 1 85 ? 7.381 -4.374 11.163 1.00 94.50 85 ASP A C 1
ATOM 678 O O . ASP A 1 85 ? 6.207 -4.738 11.101 1.00 94.50 85 ASP A O 1
ATOM 682 N N . THR A 1 86 ? 7.811 -3.547 12.119 1.00 95.25 86 THR A N 1
ATOM 683 C CA . THR A 1 86 ? 6.942 -2.997 13.170 1.00 95.25 86 THR A CA 1
ATOM 684 C C . THR A 1 86 ? 5.891 -2.063 12.580 1.00 95.25 86 THR A C 1
ATOM 686 O O . THR A 1 86 ? 4.721 -2.144 12.946 1.00 95.25 86 THR A O 1
ATOM 689 N N . HIS A 1 87 ? 6.263 -1.222 11.613 1.00 94.94 87 HIS A N 1
ATOM 690 C CA . HIS A 1 87 ? 5.326 -0.347 10.905 1.00 94.94 87 HIS A CA 1
ATOM 691 C C . HIS A 1 87 ? 4.265 -1.146 10.141 1.00 94.94 87 HIS A C 1
ATOM 693 O O . HIS A 1 87 ? 3.081 -0.837 10.253 1.00 94.94 87 HIS A O 1
ATOM 699 N N . ILE A 1 88 ? 4.653 -2.211 9.433 1.00 94.19 88 ILE A N 1
ATOM 700 C CA . ILE A 1 88 ? 3.704 -3.093 8.735 1.00 94.19 88 ILE A CA 1
ATOM 701 C C . ILE A 1 88 ? 2.777 -3.779 9.738 1.00 94.19 88 ILE A C 1
ATOM 703 O O . ILE A 1 88 ? 1.562 -3.782 9.539 1.00 94.19 88 ILE A O 1
ATOM 707 N N . LYS A 1 89 ? 3.320 -4.320 10.835 1.00 94.44 89 LYS A N 1
ATOM 708 C CA . LYS A 1 89 ? 2.514 -4.935 11.900 1.00 94.44 89 LYS A CA 1
ATOM 709 C C . LYS A 1 89 ? 1.512 -3.938 12.486 1.00 94.44 89 LYS A C 1
ATOM 711 O O . LYS A 1 89 ? 0.342 -4.281 12.619 1.00 94.44 89 LYS A O 1
ATOM 716 N N . ASN A 1 90 ? 1.936 -2.707 12.764 1.00 92.75 90 ASN A N 1
ATOM 717 C CA . ASN A 1 90 ? 1.080 -1.646 13.305 1.00 92.75 90 ASN A CA 1
ATOM 718 C C . ASN A 1 90 ? 0.026 -1.161 12.301 1.00 92.75 90 ASN A C 1
ATOM 720 O O . ASN A 1 90 ? -1.101 -0.850 12.682 1.00 92.75 90 ASN A O 1
ATOM 724 N N . ALA A 1 91 ? 0.363 -1.117 11.013 1.00 93.62 91 ALA A N 1
A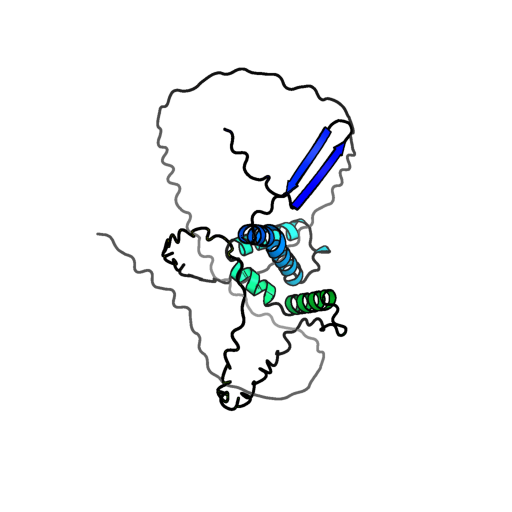TOM 725 C CA . ALA A 1 91 ? -0.596 -0.806 9.965 1.00 93.62 91 ALA A CA 1
ATOM 726 C C . ALA A 1 91 ? -1.660 -1.906 9.847 1.00 93.62 91 ALA A C 1
ATOM 728 O O . ALA A 1 91 ? -2.855 -1.619 9.814 1.00 93.62 91 ALA A O 1
ATOM 729 N N . MET A 1 92 ? -1.239 -3.169 9.842 1.00 92.62 92 MET A N 1
ATOM 730 C CA . MET A 1 92 ? -2.128 -4.318 9.664 1.00 92.62 92 MET A CA 1
ATOM 731 C C . MET A 1 92 ? -2.897 -4.703 10.933 1.00 92.62 92 MET A C 1
ATOM 733 O O . MET A 1 92 ? -3.927 -5.368 10.834 1.00 92.62 92 MET A O 1
ATOM 737 N N . SER A 1 93 ? -2.454 -4.266 12.116 1.00 92.94 93 SER A N 1
ATOM 738 C CA . SER A 1 93 ? -3.165 -4.502 13.379 1.00 92.94 93 SER A CA 1
ATOM 739 C C . SER A 1 93 ? -4.460 -3.694 13.501 1.00 92.94 93 SER A C 1
ATOM 741 O O . SER A 1 93 ? -5.291 -3.984 14.364 1.00 92.94 93 SER A O 1
ATOM 743 N N . LYS A 1 94 ? -4.683 -2.708 12.621 1.00 92.56 94 LYS A N 1
ATOM 744 C CA . LYS A 1 94 ? -5.931 -1.945 12.580 1.00 92.56 94 LYS A CA 1
ATOM 745 C C . LYS A 1 94 ? -7.040 -2.770 11.910 1.00 92.56 94 LYS A C 1
ATOM 747 O O . LYS A 1 94 ? -6.966 -3.014 10.702 1.00 92.56 94 LYS A O 1
ATOM 752 N N . PRO A 1 95 ? -8.124 -3.125 12.630 1.00 91.94 95 PRO A N 1
ATOM 753 C CA . PRO A 1 95 ? -9.187 -4.002 12.115 1.00 91.94 95 PRO A CA 1
ATOM 754 C C . PRO A 1 95 ? -9.836 -3.466 10.838 1.00 91.94 95 PRO A C 1
ATOM 756 O O . PRO A 1 95 ? -10.153 -4.227 9.925 1.00 91.94 95 PRO A O 1
ATOM 759 N N . ARG A 1 96 ? -9.986 -2.141 10.741 1.00 92.31 96 ARG A N 1
ATOM 760 C CA . ARG A 1 96 ? -10.590 -1.489 9.579 1.00 92.31 96 ARG A CA 1
ATOM 761 C C . ARG A 1 96 ? -9.767 -1.707 8.308 1.00 92.31 96 ARG A C 1
ATOM 763 O O . ARG A 1 96 ? -10.342 -2.013 7.272 1.00 92.31 96 ARG A O 1
ATOM 770 N N . ILE A 1 97 ? -8.436 -1.621 8.391 1.00 93.00 97 ILE A N 1
ATOM 771 C CA . ILE A 1 97 ? -7.545 -1.880 7.248 1.00 93.00 97 ILE A CA 1
ATOM 772 C C . ILE A 1 97 ? -7.661 -3.344 6.827 1.00 93.00 97 ILE A C 1
ATOM 774 O O . ILE A 1 97 ? -7.929 -3.635 5.663 1.00 93.00 97 ILE A O 1
ATOM 778 N N . ALA A 1 98 ? -7.519 -4.265 7.783 1.00 92.06 98 ALA A N 1
ATOM 779 C CA . ALA A 1 98 ? -7.562 -5.696 7.504 1.00 92.06 98 ALA A CA 1
ATOM 780 C C . ALA A 1 98 ? -8.897 -6.132 6.869 1.00 92.06 98 ALA A C 1
ATOM 782 O O . ALA A 1 98 ? -8.908 -6.899 5.904 1.00 92.06 98 ALA A O 1
ATOM 783 N N . THR A 1 99 ? -10.028 -5.618 7.365 1.00 94.38 99 THR A N 1
ATOM 784 C CA . THR A 1 99 ? -11.359 -5.954 6.831 1.00 94.38 99 THR A CA 1
ATOM 785 C C . THR A 1 99 ? -11.634 -5.323 5.467 1.00 94.38 99 THR A C 1
ATOM 787 O O . THR A 1 99 ? -12.223 -5.988 4.614 1.00 94.38 99 THR A O 1
ATOM 790 N N . ILE A 1 100 ? -11.152 -4.101 5.204 1.00 95.00 100 ILE A N 1
ATOM 791 C CA . ILE A 1 100 ? -11.219 -3.485 3.867 1.00 95.00 100 ILE A CA 1
ATOM 792 C C . ILE A 1 100 ? -10.417 -4.308 2.859 1.00 95.00 100 ILE A C 1
ATOM 794 O O . ILE A 1 100 ? -10.951 -4.650 1.805 1.00 95.00 100 ILE A O 1
ATOM 798 N N . ILE A 1 101 ? -9.178 -4.683 3.194 1.00 93.25 101 ILE A N 1
ATOM 799 C CA . ILE A 1 101 ? -8.345 -5.527 2.325 1.00 93.25 101 ILE A CA 1
ATOM 800 C C . ILE A 1 101 ? -9.061 -6.849 2.043 1.00 93.25 101 ILE A C 1
ATOM 802 O O . ILE A 1 101 ? -9.200 -7.230 0.885 1.00 93.25 101 ILE A O 1
ATOM 806 N N . ARG A 1 102 ? -9.595 -7.520 3.074 1.00 93.38 102 ARG A N 1
ATOM 807 C CA . ARG A 1 102 ? -10.344 -8.776 2.908 1.00 93.38 102 ARG A CA 1
ATOM 808 C C . ARG A 1 102 ? -11.541 -8.617 1.966 1.00 93.38 102 ARG A C 1
ATOM 810 O O . ARG A 1 102 ? -11.764 -9.484 1.125 1.00 93.38 102 ARG A O 1
ATOM 817 N N . ARG A 1 103 ? -12.298 -7.525 2.093 1.00 96.38 103 ARG A N 1
ATOM 818 C CA . ARG A 1 103 ? -13.452 -7.234 1.232 1.00 96.38 103 ARG A CA 1
ATOM 819 C C . ARG A 1 103 ? -13.038 -6.972 -0.212 1.00 96.38 103 ARG A C 1
ATOM 821 O O . ARG A 1 103 ? -13.636 -7.553 -1.109 1.00 96.38 103 ARG A O 1
ATOM 828 N N . ILE A 1 104 ? -12.005 -6.163 -0.438 1.00 96.00 104 ILE A N 1
ATOM 829 C CA . ILE A 1 104 ? -11.473 -5.888 -1.781 1.00 96.00 104 ILE A CA 1
ATOM 830 C C . ILE A 1 104 ? -10.965 -7.184 -2.424 1.00 96.00 104 ILE A C 1
ATOM 832 O O . ILE A 1 104 ? -11.314 -7.486 -3.562 1.00 96.00 104 ILE A O 1
ATOM 836 N N . THR A 1 105 ? -10.213 -7.999 -1.684 1.00 96.44 105 THR A N 1
ATOM 837 C CA . THR A 1 105 ? -9.757 -9.311 -2.160 1.00 96.44 105 THR A CA 1
ATOM 838 C C . THR A 1 105 ? -10.932 -10.230 -2.498 1.00 96.44 105 THR A C 1
ATOM 840 O O . THR A 1 105 ? -10.886 -10.926 -3.508 1.00 96.44 105 THR A O 1
ATOM 843 N N . ALA A 1 106 ? -12.006 -10.226 -1.703 1.00 96.56 106 ALA A N 1
ATOM 844 C CA . ALA A 1 106 ? -13.219 -10.983 -2.015 1.00 96.56 106 ALA A CA 1
ATOM 845 C C . ALA A 1 106 ? -13.898 -10.486 -3.307 1.00 96.56 106 ALA A C 1
ATOM 847 O O . ALA A 1 106 ? -14.337 -11.308 -4.108 1.00 96.56 106 ALA A O 1
ATOM 848 N N . MET A 1 107 ? -13.909 -9.169 -3.557 1.00 97.56 107 MET A N 1
ATOM 849 C CA . MET A 1 107 ? -14.426 -8.588 -4.805 1.00 97.56 107 MET A CA 1
ATOM 850 C C . MET A 1 107 ? -13.620 -9.039 -6.029 1.00 97.56 107 MET A C 1
ATOM 852 O O . MET A 1 107 ? -14.214 -9.445 -7.023 1.00 97.56 107 MET A O 1
ATOM 856 N N . PHE A 1 108 ? -12.284 -9.021 -5.957 1.00 96.62 108 PHE A N 1
ATOM 857 C CA . PHE A 1 108 ? -11.425 -9.478 -7.061 1.00 96.62 108 PHE A CA 1
ATOM 858 C C . PHE A 1 108 ? -11.511 -10.986 -7.317 1.00 96.62 108 PHE A C 1
ATOM 860 O O . PHE A 1 108 ? -11.283 -11.428 -8.438 1.00 96.62 108 PHE A O 1
ATOM 867 N N . ASN A 1 109 ? -11.864 -11.768 -6.296 1.00 95.94 109 ASN A N 1
ATOM 868 C CA . ASN A 1 109 ? -12.112 -13.204 -6.422 1.00 95.94 109 ASN A CA 1
ATOM 869 C C . ASN A 1 109 ? -13.580 -13.539 -6.742 1.00 95.94 109 ASN A C 1
ATOM 871 O O . ASN A 1 109 ? -13.952 -14.708 -6.690 1.00 95.94 109 ASN A O 1
ATOM 875 N N . PHE A 1 110 ? -14.414 -12.538 -7.051 1.00 96.12 110 PHE A N 1
ATOM 876 C CA . PHE A 1 110 ? -15.832 -12.706 -7.393 1.00 96.12 110 PHE A CA 1
ATOM 877 C C . PHE A 1 110 ? -16.640 -13.500 -6.351 1.00 96.12 110 PHE A C 1
ATOM 879 O O . PHE A 1 110 ? -17.555 -14.249 -6.694 1.00 96.12 110 PHE A O 1
ATOM 886 N N . VAL A 1 111 ? -16.317 -13.340 -5.065 1.00 97.44 111 VAL A N 1
ATOM 887 C CA . VAL A 1 111 ? -17.089 -13.959 -3.981 1.00 97.44 111 VAL A CA 1
ATOM 888 C C . VAL A 1 111 ? -18.463 -13.271 -3.909 1.00 97.44 111 VAL A C 1
ATOM 890 O O . VAL A 1 111 ? -18.504 -12.047 -3.763 1.00 97.44 111 VAL A O 1
ATOM 893 N N . PRO A 1 112 ? -19.588 -14.011 -4.002 1.00 97.25 112 PRO A N 1
ATOM 894 C CA . PRO A 1 112 ? -20.925 -13.414 -4.084 1.00 97.25 112 PRO A CA 1
ATOM 895 C C . PRO A 1 112 ? -21.359 -12.720 -2.786 1.00 97.25 112 PRO A C 1
ATOM 897 O O . PRO A 1 112 ? -22.087 -11.733 -2.836 1.00 97.25 112 PRO A O 1
ATOM 900 N N . ASP A 1 113 ? -20.893 -13.210 -1.635 1.00 97.12 113 ASP A N 1
ATOM 901 C CA . ASP A 1 113 ? -21.130 -12.599 -0.328 1.00 97.12 113 ASP A CA 1
ATOM 902 C C . ASP A 1 113 ? -19.860 -11.894 0.171 1.00 97.12 113 ASP A C 1
ATOM 904 O O . ASP A 1 113 ? -18.844 -12.523 0.486 1.00 97.12 113 ASP A O 1
ATOM 908 N N . LEU A 1 114 ? -19.894 -10.560 0.190 1.00 95.62 114 LEU A N 1
ATOM 909 C CA . LEU A 1 114 ? -18.734 -9.743 0.528 1.00 95.62 114 LEU A CA 1
ATOM 910 C C . LEU A 1 114 ? -18.628 -9.542 2.044 1.00 95.62 114 LEU A C 1
ATOM 912 O O . LEU A 1 114 ? -19.555 -8.998 2.652 1.00 95.62 114 LEU A O 1
ATOM 916 N N . PRO A 1 115 ? -17.465 -9.835 2.662 1.00 95.25 115 PRO A N 1
ATOM 917 C CA . PRO A 1 115 ? -17.309 -9.689 4.101 1.00 95.25 115 PRO A CA 1
ATOM 918 C C . PRO A 1 115 ? -17.518 -8.223 4.533 1.00 95.25 115 PRO A C 1
ATOM 920 O O . PRO A 1 115 ? -17.132 -7.291 3.807 1.00 95.25 115 PRO A O 1
ATOM 923 N N . PRO A 1 116 ? -18.139 -7.980 5.701 1.00 95.44 116 PRO A N 1
ATOM 924 C CA . PRO A 1 116 ? -18.390 -6.631 6.193 1.00 95.44 116 PRO A CA 1
ATOM 925 C C . PRO A 1 116 ? -17.086 -5.930 6.597 1.00 95.44 116 PRO A C 1
ATOM 927 O O . PRO A 1 116 ? -16.117 -6.564 7.018 1.00 95.44 116 PRO A O 1
ATOM 930 N N . VAL A 1 117 ? -17.078 -4.599 6.498 1.00 95.44 117 VAL A N 1
ATOM 931 C CA . VAL A 1 117 ? -15.997 -3.760 7.035 1.00 95.44 117 VAL A CA 1
ATOM 932 C C . VAL A 1 117 ? -16.321 -3.433 8.489 1.00 95.44 117 VAL A C 1
ATOM 934 O O . VAL A 1 117 ? -17.367 -2.845 8.759 1.00 95.44 117 VAL A O 1
ATOM 937 N N . SER A 1 118 ? -15.433 -3.786 9.423 1.00 93.25 118 SER A N 1
ATOM 938 C CA . SER A 1 118 ? -15.620 -3.508 10.851 1.00 93.25 118 SER A CA 1
ATOM 939 C C . SER A 1 118 ? -14.502 -2.622 11.400 1.00 93.25 118 SER A C 1
ATOM 941 O O . SER A 1 118 ? -13.314 -2.872 11.200 1.00 93.25 118 SER A O 1
ATOM 943 N N . SER A 1 119 ? -14.889 -1.567 12.121 1.00 91.69 119 SER A N 1
ATOM 944 C CA . SER A 1 119 ? -13.945 -0.674 12.812 1.00 91.69 119 SER A CA 1
ATOM 945 C C . SER A 1 119 ? -13.501 -1.223 14.166 1.00 91.69 119 SER A C 1
ATOM 947 O O . SER A 1 119 ? -12.447 -0.849 14.669 1.00 91.69 119 SER A O 1
ATOM 949 N N . THR A 1 120 ? -14.293 -2.110 14.760 1.00 88.19 120 THR A N 1
ATOM 950 C CA . THR A 1 120 ? -13.962 -2.797 16.004 1.00 88.19 120 THR A CA 1
ATOM 951 C C . THR A 1 120 ? -13.314 -4.141 15.688 1.00 88.19 120 THR A C 1
ATOM 953 O O . THR A 1 120 ? -13.722 -4.842 14.754 1.00 88.19 120 THR A O 1
ATOM 956 N N . ILE A 1 121 ? -12.299 -4.516 16.477 1.00 79.12 121 ILE A N 1
ATOM 957 C CA . ILE A 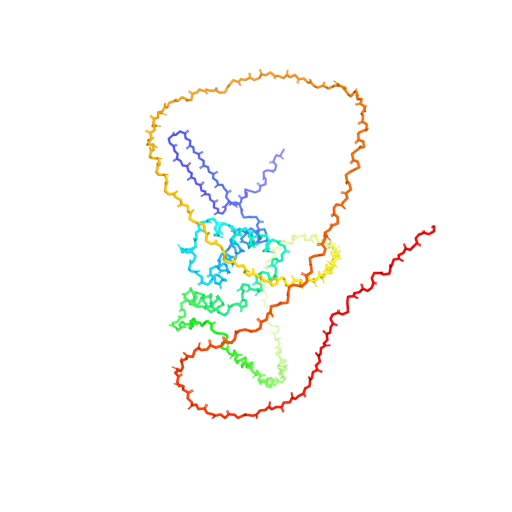1 121 ? -11.883 -5.917 16.590 1.00 79.12 121 ILE A CA 1
ATOM 958 C C . ILE A 1 121 ? -13.048 -6.605 17.300 1.00 79.12 121 ILE A C 1
ATOM 960 O O . ILE A 1 121 ? -13.093 -6.679 18.527 1.00 79.12 121 ILE A O 1
ATOM 964 N N . GLY A 1 122 ? -14.046 -7.049 16.533 1.00 75.44 122 GLY A N 1
ATOM 965 C CA . GLY A 1 122 ? -14.925 -8.101 17.016 1.00 75.44 122 GLY A CA 1
ATOM 966 C C . GLY A 1 122 ? -14.004 -9.230 17.445 1.00 75.44 122 GLY A C 1
ATOM 967 O O . GLY A 1 122 ? -13.089 -9.563 16.691 1.00 75.44 122 GLY A O 1
ATOM 968 N N . LYS A 1 123 ? -14.158 -9.731 18.675 1.00 78.00 123 LYS A N 1
ATOM 969 C CA . LYS A 1 123 ? -13.385 -10.872 19.168 1.00 78.00 123 LYS A CA 1
ATOM 970 C C . LYS A 1 123 ? -13.529 -11.956 18.108 1.00 78.00 123 LYS A C 1
ATOM 972 O O . LYS A 1 123 ? -14.602 -12.540 17.992 1.00 78.00 123 LYS A O 1
ATOM 977 N N . VAL A 1 124 ? -12.499 -12.131 17.278 1.00 69.19 124 VAL A N 1
ATOM 978 C CA . VAL A 1 124 ? -12.492 -13.175 16.266 1.00 69.19 124 VAL A CA 1
ATOM 979 C C . VAL A 1 124 ? -12.447 -14.426 17.104 1.00 69.19 124 VAL A C 1
ATOM 981 O O . VAL A 1 124 ? -11.415 -14.761 17.686 1.00 69.19 124 VAL A O 1
ATOM 984 N N . GLU A 1 125 ? -13.611 -15.033 17.288 1.00 66.50 125 GLU A N 1
ATOM 985 C CA . GLU A 1 125 ? -13.700 -16.364 17.830 1.00 66.50 125 GLU A CA 1
ATOM 986 C C . GLU A 1 125 ? -13.030 -17.213 16.762 1.00 66.50 125 GLU A C 1
ATOM 988 O O . GLU A 1 125 ? -13.637 -17.579 15.757 1.00 66.50 125 GLU A O 1
ATOM 993 N N . LEU A 1 126 ? -11.717 -17.393 16.920 1.00 65.62 126 LEU A N 1
ATOM 994 C CA . LEU A 1 126 ? -10.958 -18.427 16.255 1.00 65.62 126 LEU A CA 1
ATOM 995 C C . LEU A 1 126 ? -11.595 -19.720 16.746 1.00 65.62 126 LEU A C 1
ATOM 997 O O . LEU A 1 126 ? -11.111 -20.363 17.676 1.00 65.62 126 LEU A O 1
ATOM 1001 N N . LYS A 1 127 ? -12.721 -20.077 16.127 1.00 72.56 127 LYS A N 1
ATOM 1002 C CA . LYS A 1 127 ? -13.117 -21.454 15.952 1.00 72.56 127 LYS A CA 1
ATOM 1003 C C . LYS A 1 127 ? -12.006 -21.998 15.081 1.00 72.56 127 LYS A C 1
ATOM 1005 O O . LYS A 1 127 ? -12.054 -21.946 13.858 1.00 72.56 127 LYS A O 1
ATOM 1010 N N . ILE A 1 128 ? -10.904 -22.347 15.742 1.00 76.31 128 ILE A N 1
ATOM 1011 C CA . ILE A 1 128 ? -10.019 -23.373 15.244 1.00 76.31 128 ILE A CA 1
ATOM 1012 C C . ILE A 1 128 ? -11.019 -24.485 15.017 1.00 76.31 128 ILE A C 1
ATOM 1014 O O . ILE A 1 128 ? -11.570 -24.991 15.997 1.00 76.31 128 ILE A O 1
ATOM 1018 N N . ASP A 1 129 ? -11.369 -24.727 13.754 1.00 65.94 129 ASP A N 1
ATOM 1019 C CA . ASP A 1 129 ? -11.961 -25.994 13.383 1.00 65.94 129 ASP A CA 1
ATOM 1020 C C . ASP A 1 129 ? -10.955 -26.979 13.947 1.00 65.94 129 ASP A C 1
ATOM 1022 O O . ASP A 1 129 ? -9.847 -27.146 13.424 1.00 65.94 129 ASP A O 1
ATOM 1026 N N . GLN A 1 130 ? -11.268 -27.483 15.142 1.00 67.38 130 GLN A N 1
ATOM 1027 C CA . GLN A 1 130 ? -10.647 -28.664 15.662 1.00 67.38 130 GLN A CA 1
ATOM 1028 C C . GLN A 1 130 ? -11.020 -29.642 14.573 1.00 67.38 130 GLN A C 1
ATOM 1030 O O . GLN A 1 130 ? -12.158 -30.097 14.502 1.00 67.38 130 GLN A O 1
ATOM 1035 N N . TYR A 1 131 ? -10.083 -29.838 13.645 1.00 66.31 131 TYR A N 1
ATOM 1036 C CA . TYR A 1 131 ? -9.988 -31.068 12.911 1.00 66.31 131 TYR A CA 1
ATOM 1037 C C . TYR A 1 131 ? -9.960 -32.090 14.027 1.00 66.31 131 TYR A C 1
ATOM 1039 O O . TYR A 1 131 ? -8.918 -32.327 14.639 1.00 66.31 131 TYR A O 1
ATOM 1047 N N . GLU A 1 132 ? -11.146 -32.586 14.375 1.00 68.69 132 GLU A N 1
ATOM 1048 C CA . GLU A 1 132 ? -11.264 -33.882 14.982 1.00 68.69 132 GLU A CA 1
ATOM 1049 C C . GLU A 1 132 ? -10.432 -34.733 14.032 1.00 68.69 132 GLU A C 1
ATOM 1051 O O . GLU A 1 132 ? -10.712 -34.713 12.825 1.00 68.69 132 GLU A O 1
ATOM 1056 N N . PRO A 1 133 ? -9.284 -35.258 14.489 1.00 68.94 133 PRO A N 1
ATOM 1057 C CA . PRO A 1 133 ? -8.445 -36.054 13.630 1.00 68.94 133 PRO A CA 1
ATOM 1058 C C . PRO A 1 133 ? -9.343 -37.203 13.218 1.00 68.94 133 PRO A C 1
ATOM 1060 O O . PRO A 1 133 ? -9.585 -38.102 14.015 1.00 68.94 133 PRO A O 1
ATOM 1063 N N . GLU A 1 134 ? -9.913 -37.098 12.016 1.00 65.56 134 GLU A N 1
ATOM 1064 C CA . GLU A 1 134 ? -10.660 -38.164 11.392 1.00 65.56 134 GLU A CA 1
ATOM 1065 C C . GLU A 1 134 ? -9.664 -39.303 11.432 1.00 65.56 134 GLU A C 1
ATOM 1067 O O . GLU A 1 134 ? -8.584 -39.198 10.837 1.00 65.56 134 GLU A O 1
ATOM 1072 N N . GLU A 1 135 ? -9.946 -40.253 12.322 1.00 71.69 135 GLU A N 1
ATOM 1073 C CA . GLU A 1 135 ? -9.050 -41.315 12.721 1.00 71.69 135 GLU A CA 1
ATOM 1074 C C . GLU A 1 135 ? -8.830 -42.113 11.449 1.00 71.69 135 GLU A C 1
ATOM 1076 O O . GLU A 1 135 ? -9.613 -42.987 11.080 1.00 71.69 135 GLU A O 1
ATOM 1081 N N . ARG A 1 136 ? -7.829 -41.677 10.677 1.00 60.91 136 ARG A N 1
ATOM 1082 C CA . ARG A 1 136 ? -7.481 -42.255 9.399 1.00 60.91 136 ARG A CA 1
ATOM 1083 C C . ARG A 1 136 ? -7.069 -43.649 9.778 1.00 60.91 136 ARG A C 1
ATOM 1085 O O . ARG A 1 136 ? -5.968 -43.856 10.293 1.00 60.91 136 ARG A O 1
ATOM 1092 N N . ALA A 1 137 ? -7.994 -44.577 9.551 1.00 72.88 137 ALA A N 1
ATOM 1093 C CA . ALA A 1 137 ? -7.720 -45.987 9.615 1.00 72.88 137 ALA A CA 1
ATOM 1094 C C . ALA A 1 137 ? -6.374 -46.187 8.908 1.00 72.88 137 ALA A C 1
ATOM 1096 O O . ALA A 1 137 ? -6.174 -45.614 7.824 1.00 72.88 137 ALA A O 1
ATOM 1097 N N . PRO A 1 138 ? -5.428 -46.892 9.550 1.00 71.50 138 PRO A N 1
ATOM 1098 C CA . PRO A 1 138 ? -4.081 -47.040 9.030 1.00 71.50 138 PRO A CA 1
ATOM 1099 C C . PRO A 1 138 ? -4.184 -47.430 7.558 1.00 71.50 138 PRO A C 1
ATOM 1101 O O . PRO A 1 138 ? -5.011 -48.293 7.238 1.00 71.50 138 PRO A O 1
ATOM 1104 N N . PRO A 1 139 ? -3.424 -46.776 6.658 1.00 63.50 139 PRO A N 1
ATOM 1105 C CA . PRO A 1 139 ? -3.493 -47.078 5.242 1.00 63.50 139 PRO A CA 1
ATOM 1106 C C . PRO A 1 139 ? -3.292 -48.580 5.102 1.00 63.50 139 PRO A C 1
ATOM 1108 O O . PRO A 1 139 ? -2.222 -49.105 5.415 1.00 63.50 139 PRO A O 1
ATOM 1111 N N . ARG A 1 140 ? -4.355 -49.292 4.706 1.00 65.56 140 ARG A N 1
ATOM 1112 C CA . ARG A 1 140 ? -4.233 -50.683 4.295 1.00 65.56 140 ARG A CA 1
ATOM 1113 C C . ARG A 1 140 ? -3.252 -50.646 3.141 1.00 65.56 140 ARG A C 1
ATOM 1115 O O . ARG A 1 140 ? -3.580 -50.157 2.065 1.00 65.56 140 ARG A O 1
ATOM 1122 N N . ILE A 1 141 ? -2.043 -51.120 3.412 1.00 64.56 141 ILE A N 1
ATOM 1123 C CA . ILE A 1 141 ? -1.058 -51.491 2.411 1.00 64.56 141 ILE A CA 1
ATOM 1124 C C . ILE A 1 141 ? -1.730 -52.610 1.617 1.00 64.56 141 ILE A C 1
ATOM 1126 O O . ILE A 1 141 ? -1.619 -53.788 1.949 1.00 64.56 141 ILE A O 1
ATOM 1130 N N . ALA A 1 142 ? -2.527 -52.235 0.622 1.00 63.28 142 ALA A N 1
ATOM 1131 C CA . ALA A 1 142 ? -2.876 -53.137 -0.445 1.00 63.28 142 ALA A CA 1
ATOM 1132 C C . ALA A 1 142 ? -1.556 -53.388 -1.168 1.00 63.28 142 ALA A C 1
ATOM 1134 O O . ALA A 1 142 ? -1.015 -52.503 -1.830 1.00 63.28 142 ALA A O 1
ATOM 1135 N N . GLN A 1 143 ? -0.994 -54.576 -0.953 1.00 59.38 143 GLN A N 1
ATOM 1136 C CA . GLN A 1 143 ? -0.045 -55.167 -1.878 1.00 59.38 143 GLN A CA 1
ATOM 1137 C C . GLN A 1 143 ? -0.777 -55.314 -3.216 1.00 59.38 143 GLN A C 1
ATOM 1139 O O . GLN A 1 143 ? -1.345 -56.363 -3.512 1.00 59.38 143 GLN A O 1
ATOM 1144 N N . GLU A 1 144 ? -0.820 -54.244 -4.007 1.00 56.88 144 GLU A N 1
ATOM 1145 C CA . GLU A 1 144 ? -1.024 -54.388 -5.437 1.00 56.88 144 GLU A CA 1
ATOM 1146 C C . GLU A 1 144 ? 0.214 -55.097 -5.966 1.00 56.88 144 GLU A C 1
ATOM 1148 O O . GLU A 1 144 ? 1.300 -54.535 -6.117 1.00 56.88 144 GLU A O 1
ATOM 1153 N N . VAL A 1 145 ? 0.028 -56.397 -6.161 1.00 57.44 145 VAL A N 1
ATOM 1154 C CA . VAL A 1 145 ? 0.818 -57.230 -7.048 1.00 57.44 145 VAL A CA 1
ATOM 1155 C C . VAL A 1 145 ? 0.811 -56.532 -8.404 1.00 57.44 145 VAL A C 1
ATOM 1157 O O . VAL A 1 145 ? -0.138 -56.634 -9.176 1.00 57.44 145 VAL A O 1
ATOM 1160 N N . PHE A 1 146 ? 1.864 -55.761 -8.659 1.00 53.38 146 PHE A N 1
ATOM 1161 C CA . PHE A 1 146 ? 2.194 -55.267 -9.983 1.00 53.38 146 PHE A CA 1
ATOM 1162 C C . PHE A 1 146 ? 2.586 -56.495 -10.814 1.00 53.38 146 PHE A C 1
ATOM 1164 O O . PHE A 1 146 ? 3.727 -56.956 -10.770 1.00 53.38 146 PHE A O 1
ATOM 1171 N N . GLU A 1 147 ? 1.619 -57.074 -11.528 1.00 58.94 147 GLU A N 1
ATOM 1172 C CA . GLU A 1 147 ? 1.913 -57.995 -12.621 1.00 58.94 147 GLU A CA 1
ATOM 1173 C C . GLU A 1 147 ? 2.632 -57.208 -13.720 1.00 58.94 147 GLU A C 1
ATOM 1175 O O . GLU A 1 147 ? 2.057 -56.417 -14.470 1.00 58.94 147 GLU A O 1
ATOM 1180 N N . GLU A 1 148 ? 3.943 -57.424 -13.769 1.00 56.94 148 GLU A N 1
ATOM 1181 C CA . GLU A 1 148 ? 4.865 -56.995 -14.808 1.00 56.94 148 GLU A CA 1
ATOM 1182 C C . GLU A 1 148 ? 4.467 -57.641 -16.146 1.00 56.94 148 GLU A C 1
ATOM 1184 O O . GLU A 1 148 ? 5.015 -58.664 -16.560 1.00 56.94 148 GLU A O 1
ATOM 1189 N N . LYS A 1 149 ? 3.511 -57.042 -16.864 1.00 57.97 149 LYS A N 1
ATOM 1190 C CA . LYS A 1 149 ? 3.306 -57.357 -18.279 1.00 57.97 149 LYS A CA 1
ATOM 1191 C C . LYS A 1 149 ? 4.335 -56.596 -19.110 1.00 57.97 149 LYS A C 1
ATOM 1193 O O . LYS A 1 149 ? 4.112 -55.471 -19.554 1.00 57.97 149 LYS A O 1
ATOM 1198 N N . ARG A 1 150 ? 5.490 -57.238 -19.292 1.00 60.59 150 ARG A N 1
ATOM 1199 C CA . ARG A 1 150 ? 6.447 -56.918 -20.353 1.00 60.59 150 ARG A CA 1
ATOM 1200 C C . ARG A 1 150 ? 5.752 -57.060 -21.699 1.00 60.59 150 ARG A C 1
ATOM 1202 O O . ARG A 1 150 ? 5.298 -58.148 -22.016 1.00 60.59 150 ARG A O 1
ATOM 1209 N N . ASP A 1 151 ? 5.754 -55.991 -22.484 1.00 50.31 151 ASP A N 1
ATOM 1210 C CA . ASP A 1 151 ? 5.945 -56.089 -23.927 1.00 50.31 151 ASP A CA 1
ATOM 1211 C C . ASP A 1 151 ? 6.504 -54.773 -24.491 1.00 50.31 151 ASP A C 1
ATOM 1213 O O . ASP A 1 151 ? 5.839 -53.746 -24.562 1.00 50.31 151 ASP A O 1
ATOM 1217 N N . SER A 1 152 ? 7.786 -54.849 -24.856 1.00 57.53 152 SER A N 1
ATOM 1218 C CA . SER A 1 152 ? 8.291 -54.529 -26.194 1.00 57.53 152 SER A CA 1
ATOM 1219 C C . SER A 1 152 ? 7.978 -53.147 -26.795 1.00 57.53 152 SER A C 1
ATOM 1221 O O . SER A 1 152 ? 6.949 -52.951 -27.427 1.00 57.53 152 SER A O 1
ATOM 1223 N N . ALA A 1 153 ? 8.955 -52.230 -26.754 1.00 56.91 153 ALA A N 1
ATOM 1224 C CA . ALA A 1 153 ? 9.737 -51.822 -27.937 1.00 56.91 153 ALA A CA 1
ATOM 1225 C C . ALA A 1 153 ? 10.442 -50.464 -27.736 1.00 56.91 153 ALA A C 1
ATOM 1227 O O . ALA A 1 153 ? 9.857 -49.431 -27.428 1.00 56.91 153 ALA A O 1
ATOM 1228 N N . SER A 1 154 ? 11.746 -50.506 -27.970 1.00 57.72 154 SER A N 1
ATOM 1229 C CA . SER A 1 154 ? 12.763 -49.462 -27.899 1.00 57.72 154 SER A CA 1
ATOM 1230 C C . SER A 1 154 ? 12.575 -48.275 -28.855 1.00 57.72 154 SER A C 1
ATOM 1232 O O . SER A 1 154 ? 12.388 -48.481 -30.055 1.00 57.72 154 SER A O 1
ATOM 1234 N N . LYS A 1 155 ? 12.873 -47.058 -28.375 1.00 62.19 155 LYS A N 1
ATOM 1235 C CA . LYS A 1 155 ? 13.643 -46.055 -29.140 1.00 62.19 155 LYS A CA 1
ATOM 1236 C C . LYS A 1 155 ? 14.663 -45.357 -28.222 1.00 62.19 155 LYS A C 1
ATOM 1238 O O . LYS A 1 155 ? 14.260 -44.853 -27.176 1.00 62.19 155 LYS A O 1
ATOM 1243 N N . PRO A 1 156 ? 15.961 -45.321 -28.581 1.00 61.50 156 PRO A N 1
ATOM 1244 C CA . PRO A 1 156 ? 16.994 -44.680 -27.774 1.00 61.50 156 PRO A CA 1
ATOM 1245 C C . PRO A 1 156 ? 17.008 -43.164 -28.017 1.00 61.50 156 PRO A C 1
ATOM 1247 O O . PRO A 1 156 ? 17.104 -42.711 -29.157 1.00 61.50 156 PRO A O 1
ATOM 1250 N N . ILE A 1 157 ? 16.931 -42.380 -26.941 1.00 60.00 157 ILE A N 1
ATOM 1251 C CA . ILE A 1 157 ? 17.213 -40.937 -26.947 1.00 60.00 157 ILE A CA 1
ATOM 1252 C C . ILE A 1 157 ? 18.623 -40.759 -26.364 1.00 60.00 157 ILE A C 1
ATOM 1254 O O . ILE A 1 157 ? 18.889 -41.307 -25.294 1.00 60.00 157 ILE A O 1
ATOM 1258 N N . PRO A 1 158 ? 19.541 -40.051 -27.051 1.00 65.81 158 PRO A N 1
ATOM 1259 C CA . PRO A 1 158 ? 20.931 -39.974 -26.637 1.00 65.81 158 PRO A CA 1
ATOM 1260 C C . PRO A 1 158 ? 21.104 -39.144 -25.364 1.00 65.81 158 PRO A C 1
ATOM 1262 O O . PRO A 1 158 ? 20.679 -37.994 -25.244 1.00 65.81 158 PRO A O 1
ATOM 1265 N N . GLU A 1 159 ? 21.785 -39.797 -24.438 1.00 55.66 159 GLU A N 1
ATOM 1266 C CA . GLU A 1 159 ? 22.313 -39.355 -23.162 1.00 55.66 159 GLU A CA 1
ATOM 1267 C C . GLU A 1 159 ? 23.223 -38.126 -23.336 1.00 55.66 159 GLU A C 1
ATOM 1269 O O . GLU A 1 159 ? 24.285 -38.190 -23.957 1.00 55.66 159 GLU A O 1
ATOM 1274 N N . ARG A 1 160 ? 22.809 -36.975 -22.790 1.00 52.59 160 ARG A N 1
ATOM 1275 C CA . ARG A 1 160 ? 23.674 -35.796 -22.660 1.00 52.59 160 ARG A CA 1
ATOM 1276 C C . ARG A 1 160 ? 24.085 -35.668 -21.198 1.00 52.59 160 ARG A C 1
ATOM 1278 O O . ARG A 1 160 ? 23.275 -35.332 -20.339 1.00 52.59 160 ARG A O 1
ATOM 1285 N N . ALA A 1 161 ? 25.354 -35.983 -20.955 1.00 53.06 161 ALA A N 1
ATOM 1286 C CA . ALA A 1 161 ? 26.022 -35.987 -19.664 1.00 53.06 161 ALA A CA 1
ATOM 1287 C C . ALA A 1 161 ? 25.759 -34.707 -18.851 1.00 53.06 161 ALA A C 1
ATOM 1289 O O . ALA A 1 161 ? 26.136 -33.602 -19.247 1.00 53.06 161 ALA A O 1
ATOM 1290 N N . ALA A 1 162 ? 25.142 -34.884 -17.684 1.00 53.00 162 ALA A N 1
ATOM 1291 C CA . ALA A 1 162 ? 25.029 -33.871 -16.649 1.00 53.00 162 ALA A CA 1
ATOM 1292 C C . ALA A 1 162 ? 26.302 -33.884 -15.787 1.00 53.00 162 ALA A C 1
ATOM 1294 O O . ALA A 1 162 ? 26.573 -34.846 -15.068 1.00 53.00 162 ALA A O 1
ATOM 1295 N N . SER A 1 163 ? 27.081 -32.802 -15.830 1.00 54.94 163 SER A N 1
ATOM 1296 C CA . SER A 1 163 ? 28.130 -32.543 -14.847 1.00 54.94 163 SER A CA 1
ATOM 1297 C C . SER A 1 163 ? 27.487 -32.035 -13.553 1.00 54.94 163 SER A C 1
ATOM 1299 O O . SER A 1 163 ? 27.115 -30.871 -13.401 1.00 54.94 163 SER A O 1
ATOM 1301 N N . LYS A 1 164 ? 27.327 -32.947 -12.595 1.00 51.50 164 LYS A N 1
ATOM 1302 C CA . LYS A 1 164 ? 26.867 -32.656 -11.236 1.00 51.50 164 LYS A CA 1
ATOM 1303 C C . LYS A 1 164 ? 28.001 -31.958 -10.471 1.00 51.50 164 LYS A C 1
ATOM 1305 O O . LYS A 1 164 ? 28.890 -32.613 -9.936 1.00 51.50 164 LYS A O 1
ATOM 1310 N N . ARG A 1 165 ? 28.012 -30.621 -10.451 1.00 54.59 165 ARG A N 1
ATOM 1311 C CA . ARG A 1 165 ? 28.906 -29.827 -9.590 1.00 54.59 165 ARG A CA 1
ATOM 1312 C C . ARG A 1 165 ? 28.142 -29.400 -8.341 1.00 54.59 165 ARG A C 1
ATOM 1314 O O . ARG A 1 165 ? 27.473 -28.372 -8.328 1.00 54.59 165 ARG A O 1
ATOM 1321 N N . GLU A 1 166 ? 28.245 -30.211 -7.295 1.00 55.94 166 GLU A N 1
ATOM 1322 C CA . GLU A 1 166 ? 27.806 -29.856 -5.947 1.00 55.94 166 GLU A CA 1
ATOM 1323 C C . GLU A 1 166 ? 28.726 -28.748 -5.410 1.00 55.94 166 GLU A C 1
ATOM 1325 O O . GLU A 1 166 ? 29.916 -28.957 -5.176 1.00 55.94 166 GLU A O 1
ATOM 1330 N N . ARG A 1 167 ? 28.189 -27.532 -5.257 1.00 56.00 167 ARG A N 1
ATOM 1331 C CA . ARG A 1 167 ? 28.823 -26.456 -4.488 1.00 56.00 167 ARG A CA 1
ATOM 1332 C C . ARG A 1 167 ? 27.927 -26.157 -3.295 1.00 56.00 167 ARG A C 1
ATOM 1334 O O . ARG A 1 167 ? 27.023 -25.333 -3.380 1.00 56.00 167 ARG A O 1
ATOM 1341 N N . SER A 1 168 ? 28.185 -26.866 -2.200 1.00 46.34 168 SER A N 1
ATOM 1342 C CA . SER A 1 168 ? 27.705 -26.492 -0.873 1.00 46.34 168 SER A CA 1
ATOM 1343 C C . SER A 1 168 ? 28.320 -25.137 -0.514 1.00 46.34 168 SER A C 1
ATOM 1345 O O . SER A 1 168 ? 29.544 -25.006 -0.447 1.00 46.34 168 SER A O 1
ATOM 1347 N N . VAL A 1 169 ? 27.485 -24.110 -0.369 1.00 53.00 169 VAL A N 1
A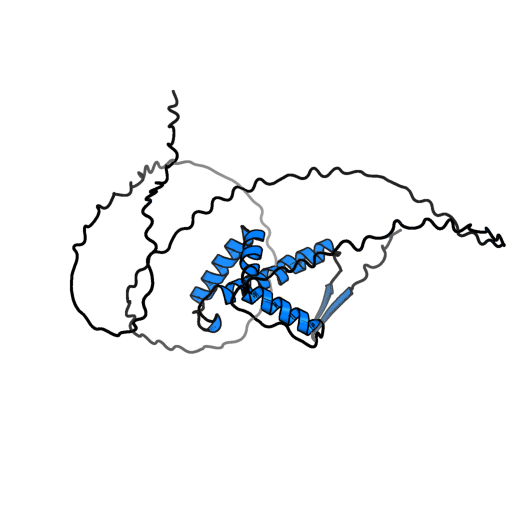TOM 1348 C CA . VAL A 1 169 ? 27.868 -22.841 0.255 1.00 53.00 169 VAL A CA 1
ATOM 1349 C C . VAL A 1 169 ? 27.005 -22.700 1.494 1.00 53.00 169 VAL A C 1
ATOM 1351 O O . VAL A 1 169 ? 25.818 -22.393 1.424 1.00 53.00 169 VAL A O 1
ATOM 1354 N N . GLU A 1 170 ? 27.634 -22.971 2.627 1.00 51.44 170 GLU A N 1
ATOM 1355 C CA . GLU A 1 170 ? 27.111 -22.768 3.965 1.00 51.44 170 GLU A CA 1
ATOM 1356 C C . GLU A 1 170 ? 26.983 -21.258 4.224 1.00 51.44 170 GLU A C 1
ATOM 1358 O O . GLU A 1 170 ? 27.958 -20.559 4.502 1.00 51.44 170 GLU A O 1
ATOM 1363 N N . MET A 1 171 ? 25.771 -20.721 4.058 1.00 49.31 171 MET A N 1
ATOM 1364 C CA . MET A 1 171 ? 25.444 -19.358 4.476 1.00 49.31 171 MET A CA 1
ATOM 1365 C C . MET A 1 171 ? 25.176 -19.355 5.979 1.00 49.31 171 MET A C 1
ATOM 1367 O O . MET A 1 171 ? 24.101 -19.715 6.453 1.00 49.31 171 MET A O 1
ATOM 1371 N N . LYS A 1 172 ? 26.195 -18.929 6.724 1.00 53.16 172 LYS A N 1
ATOM 1372 C CA . LYS A 1 172 ? 26.134 -18.610 8.147 1.00 53.16 172 LYS A CA 1
ATOM 1373 C C . LYS A 1 172 ? 25.153 -17.449 8.351 1.00 53.16 172 LYS A C 1
ATOM 1375 O O . LYS A 1 172 ? 25.462 -16.301 8.039 1.00 53.16 172 LYS A O 1
ATOM 1380 N N . ASN A 1 173 ? 23.955 -17.778 8.824 1.00 45.91 173 ASN A N 1
ATOM 1381 C CA . ASN A 1 173 ? 22.898 -16.828 9.142 1.00 45.91 173 ASN A CA 1
ATOM 1382 C C . ASN A 1 173 ? 23.342 -15.993 10.356 1.00 45.91 173 ASN A C 1
ATOM 1384 O O . ASN A 1 173 ? 23.503 -16.527 11.452 1.00 45.91 173 ASN A O 1
ATOM 1388 N N . ALA A 1 174 ? 23.621 -14.708 10.142 1.00 49.41 174 ALA A N 1
ATOM 1389 C CA . ALA A 1 174 ? 23.927 -13.768 11.211 1.00 49.41 174 ALA A CA 1
ATOM 1390 C C . ALA A 1 174 ? 22.610 -13.234 11.781 1.00 49.41 174 ALA A C 1
ATOM 1392 O O . ALA A 1 174 ? 21.843 -12.572 11.089 1.00 49.41 174 ALA A O 1
ATOM 1393 N N . GLU A 1 175 ? 22.367 -13.562 13.041 1.00 59.56 175 GLU A N 1
ATOM 1394 C CA . GLU A 1 175 ? 21.253 -13.111 13.865 1.00 59.56 175 GLU A CA 1
ATOM 1395 C C . GLU A 1 175 ? 21.460 -11.631 14.257 1.00 59.56 175 GLU A C 1
ATOM 1397 O O . GLU A 1 175 ? 22.456 -11.317 14.917 1.00 59.56 175 GLU A O 1
ATOM 1402 N N . PRO A 1 176 ? 20.587 -10.681 13.867 1.00 58.97 176 PRO A N 1
ATOM 1403 C CA . PRO A 1 176 ? 20.634 -9.343 14.431 1.00 58.97 176 PRO A CA 1
ATOM 1404 C C . PRO A 1 176 ? 19.836 -9.311 15.738 1.00 58.97 176 PRO A C 1
ATOM 1406 O O . PRO A 1 176 ? 18.612 -9.428 15.751 1.00 58.97 176 PRO A O 1
ATOM 1409 N N . ALA A 1 177 ? 20.554 -9.118 16.843 1.00 54.72 177 ALA A N 1
ATOM 1410 C CA . ALA A 1 177 ? 19.986 -8.820 18.149 1.00 54.72 177 ALA A CA 1
ATOM 1411 C C . ALA A 1 177 ? 19.122 -7.546 18.078 1.00 54.72 177 ALA A C 1
ATOM 1413 O O . ALA A 1 177 ? 19.628 -6.431 17.929 1.00 54.72 177 ALA A O 1
ATOM 1414 N N . SER A 1 178 ? 17.807 -7.721 18.193 1.00 43.78 178 SER A N 1
ATOM 1415 C CA . SER A 1 178 ? 16.830 -6.651 18.362 1.00 43.78 178 SER A CA 1
ATOM 1416 C C . SER A 1 178 ? 16.917 -6.099 19.787 1.00 43.78 178 SER A C 1
ATOM 1418 O O . SER A 1 178 ? 16.460 -6.734 20.737 1.00 43.78 178 SER A O 1
ATOM 1420 N N . SER A 1 179 ? 17.502 -4.914 19.947 1.00 52.00 179 SER A N 1
ATOM 1421 C CA . SER A 1 179 ? 17.393 -4.123 21.175 1.00 52.00 179 SER A CA 1
ATOM 1422 C C . SER A 1 179 ? 16.364 -3.017 20.944 1.00 52.00 179 SER A C 1
ATOM 1424 O O . SER A 1 179 ? 16.714 -1.908 20.548 1.00 52.00 179 SER A O 1
ATOM 1426 N N . GLU A 1 180 ? 15.089 -3.334 21.160 1.00 45.66 180 GLU A N 1
ATOM 1427 C CA . GLU A 1 180 ? 14.005 -2.352 21.229 1.00 45.66 180 GLU A CA 1
ATOM 1428 C C . GLU A 1 180 ? 13.949 -1.763 22.647 1.00 45.66 180 GLU A C 1
ATOM 1430 O O . GLU A 1 180 ? 13.687 -2.471 23.618 1.00 45.66 180 GLU A O 1
ATOM 1435 N N . THR A 1 181 ? 14.185 -0.456 22.764 1.00 47.56 181 THR A N 1
ATOM 1436 C CA . THR A 1 181 ? 13.809 0.329 23.945 1.00 47.56 181 THR A CA 1
ATOM 1437 C C . THR A 1 181 ? 12.864 1.423 23.459 1.00 47.56 181 THR A C 1
ATOM 1439 O O . THR A 1 181 ? 13.305 2.453 22.953 1.00 47.56 181 THR A O 1
ATOM 1442 N N . GLU A 1 182 ? 11.558 1.169 23.542 1.00 45.66 182 GLU A N 1
ATOM 1443 C CA . GLU A 1 182 ? 10.521 2.167 23.277 1.00 45.66 182 GLU A CA 1
ATOM 1444 C C . GLU A 1 182 ? 10.383 3.094 24.495 1.00 45.66 182 GLU A C 1
ATOM 1446 O O . GLU A 1 182 ? 9.917 2.689 25.560 1.00 45.66 182 GLU A O 1
ATOM 1451 N N . GLU A 1 183 ? 10.798 4.352 24.346 1.00 50.97 183 GLU A N 1
ATOM 1452 C CA . GLU A 1 183 ? 10.451 5.445 25.257 1.00 50.97 183 GLU A CA 1
ATOM 1453 C C . GLU A 1 183 ? 9.282 6.214 24.624 1.00 50.97 183 GLU A C 1
ATOM 1455 O O . GLU A 1 183 ? 9.459 7.033 23.721 1.00 50.97 183 GLU A O 1
ATOM 1460 N N . SER A 1 184 ? 8.057 5.876 25.044 1.00 48.66 184 SER A N 1
ATOM 1461 C CA . SER A 1 184 ? 6.845 6.639 24.735 1.00 48.66 184 SER A CA 1
ATOM 1462 C C . SER A 1 184 ? 6.913 8.004 25.412 1.00 48.66 184 SER A C 1
ATOM 1464 O O . SER A 1 184 ? 6.671 8.112 26.614 1.00 48.66 184 SER A O 1
ATOM 1466 N N . ASP A 1 185 ? 7.196 9.045 24.632 1.00 52.25 185 ASP A N 1
ATOM 1467 C CA . ASP A 1 185 ? 7.037 10.423 25.081 1.00 52.25 185 ASP A CA 1
ATOM 1468 C C . ASP A 1 185 ? 5.573 10.853 24.903 1.00 52.25 185 ASP A C 1
ATOM 1470 O O . ASP A 1 185 ? 5.013 10.853 23.799 1.00 52.25 185 ASP A O 1
ATOM 1474 N N . ALA A 1 186 ? 4.934 11.139 26.034 1.00 54.41 186 ALA A N 1
ATOM 1475 C CA . ALA A 1 186 ? 3.564 11.601 26.125 1.00 54.41 186 ALA A CA 1
ATOM 1476 C C . ALA A 1 186 ? 3.508 13.115 25.871 1.00 54.41 186 ALA A C 1
ATOM 1478 O O . ALA A 1 186 ? 4.226 13.902 26.480 1.00 54.41 186 ALA A O 1
ATOM 1479 N N . VAL A 1 187 ? 2.599 13.507 24.981 1.00 53.88 187 VAL A N 1
ATOM 1480 C CA . VAL A 1 187 ? 2.260 14.888 24.610 1.00 53.88 187 VAL A CA 1
ATOM 1481 C C . VAL A 1 187 ? 1.932 15.760 25.834 1.00 53.88 187 VAL A C 1
ATOM 1483 O O . VAL A 1 187 ? 1.128 15.341 26.669 1.00 53.88 187 VAL A O 1
ATOM 1486 N N . PRO A 1 188 ? 2.392 17.026 25.873 1.00 50.78 188 PRO A N 1
ATOM 1487 C CA . PRO A 1 188 ? 1.672 18.093 26.559 1.00 50.78 188 PRO A CA 1
ATOM 1488 C C . PRO A 1 188 ? 1.091 19.124 25.558 1.00 50.78 188 PRO A C 1
ATOM 1490 O O . PRO A 1 188 ? 1.768 19.482 24.592 1.00 50.78 188 PRO A O 1
ATOM 1493 N N . PRO A 1 189 ? -0.133 19.651 25.775 1.00 62.88 189 PRO A N 1
ATOM 1494 C CA . PRO A 1 189 ? -0.627 20.848 25.084 1.00 62.88 189 PRO A CA 1
ATOM 1495 C C . PRO A 1 189 ? -0.079 22.116 25.786 1.00 62.88 189 PRO A C 1
ATOM 1497 O O . PRO A 1 189 ? 0.295 22.033 26.962 1.00 62.88 189 PRO A O 1
ATOM 1500 N N . PRO A 1 190 ? 0.002 23.294 25.121 1.00 57.50 190 PRO A N 1
ATOM 1501 C CA . PRO A 1 190 ? -1.172 24.178 25.093 1.00 57.50 190 PRO A CA 1
ATOM 1502 C C . PRO A 1 190 ? -1.325 25.092 23.855 1.00 57.50 190 PRO A C 1
ATOM 1504 O O . PRO A 1 190 ? -0.393 25.367 23.103 1.00 57.50 190 PRO A O 1
ATOM 1507 N N . ALA A 1 191 ? -2.547 25.610 23.717 1.00 57.78 191 ALA A N 1
ATOM 1508 C CA . ALA A 1 191 ? -2.965 26.663 22.801 1.00 57.78 191 ALA A CA 1
ATOM 1509 C C . ALA A 1 191 ? -2.255 28.005 23.053 1.00 57.78 191 ALA A C 1
ATOM 1511 O O . ALA A 1 191 ? -2.115 28.415 24.204 1.00 57.78 191 ALA A O 1
ATOM 1512 N N . VAL A 1 192 ? -1.947 28.745 21.980 1.00 45.44 192 VAL A N 1
ATOM 1513 C CA . VAL A 1 192 ? -1.877 30.215 22.006 1.00 45.44 192 VAL A CA 1
ATOM 1514 C C . VAL A 1 192 ? -2.383 30.760 20.670 1.00 45.44 192 VAL A C 1
ATOM 1516 O O . VAL A 1 192 ? -1.854 30.446 19.608 1.00 45.44 192 VAL A O 1
ATOM 1519 N N . ALA A 1 193 ? -3.425 31.584 20.744 1.00 52.91 193 ALA A N 1
ATOM 1520 C CA . ALA A 1 193 ? -3.971 32.347 19.635 1.00 52.91 193 ALA A CA 1
ATOM 1521 C C . ALA A 1 193 ? -2.918 33.299 19.047 1.00 52.91 193 ALA A C 1
ATOM 1523 O O . ALA A 1 193 ? -2.264 34.038 19.784 1.00 52.91 193 ALA A O 1
ATOM 1524 N N . THR A 1 194 ? -2.799 33.353 17.721 1.00 41.38 194 THR A N 1
ATOM 1525 C CA . THR A 1 194 ? -2.115 34.461 17.044 1.00 41.38 194 THR A CA 1
ATOM 1526 C C . THR A 1 194 ? -3.034 35.032 15.975 1.00 41.38 194 THR A C 1
ATOM 1528 O O . THR A 1 194 ? -3.337 34.393 14.973 1.00 41.38 194 THR A O 1
ATOM 1531 N N . LYS A 1 195 ? -3.506 36.254 16.233 1.00 48.78 195 LYS A N 1
ATOM 1532 C CA . LYS A 1 195 ? -4.117 37.135 15.240 1.00 48.78 195 LYS A CA 1
ATOM 1533 C C . LYS A 1 195 ? -3.048 37.453 14.194 1.00 48.78 195 LYS A C 1
ATOM 1535 O O . LYS A 1 195 ? -2.080 38.129 14.535 1.00 48.78 195 LYS A O 1
ATOM 1540 N N . PHE A 1 196 ? -3.232 37.021 12.951 1.00 39.53 196 PHE A N 1
ATOM 1541 C CA . PHE A 1 196 ? -2.506 37.598 11.824 1.00 39.53 196 PHE A CA 1
ATOM 1542 C C . PHE A 1 196 ? -3.449 38.462 11.004 1.00 39.53 196 PHE A C 1
ATOM 1544 O O . PHE A 1 196 ? -4.491 38.023 10.525 1.00 39.53 196 PHE A O 1
ATOM 1551 N N . ALA A 1 197 ? -3.071 39.735 10.951 1.00 45.03 197 ALA A N 1
ATOM 1552 C CA . ALA A 1 197 ? -3.694 40.760 10.154 1.00 45.03 197 ALA A CA 1
ATOM 1553 C C . ALA A 1 197 ? -3.486 40.473 8.665 1.00 45.03 197 ALA A C 1
ATOM 1555 O O . ALA A 1 197 ? -2.414 40.075 8.215 1.00 45.03 197 ALA A O 1
ATOM 1556 N N . THR A 1 198 ? -4.559 40.725 7.939 1.00 42.47 198 THR A N 1
ATOM 1557 C CA . THR A 1 198 ? -4.704 40.811 6.497 1.00 42.47 198 THR A CA 1
ATOM 1558 C C . THR A 1 198 ? -3.658 41.744 5.880 1.00 42.47 198 THR A C 1
ATOM 1560 O O . THR A 1 198 ? -3.599 42.922 6.229 1.00 42.47 198 THR A O 1
ATOM 1563 N N . SER A 1 199 ? -2.910 41.271 4.886 1.00 47.47 199 SER A N 1
ATOM 1564 C CA . SER A 1 199 ? -2.426 42.132 3.806 1.00 47.47 199 SER A CA 1
ATOM 1565 C C . SER A 1 199 ? -2.404 41.361 2.488 1.00 47.47 199 SER A C 1
ATOM 1567 O O . SER A 1 199 ? -1.548 40.530 2.204 1.00 47.47 199 SER A O 1
ATOM 1569 N N . SER A 1 200 ? -3.418 41.659 1.682 1.00 45.22 200 SER A N 1
ATOM 1570 C CA . SER A 1 200 ? -3.446 41.412 0.249 1.00 45.22 200 SER A CA 1
ATOM 1571 C C . SER A 1 200 ? -2.290 42.138 -0.434 1.00 45.22 200 SER A C 1
ATOM 1573 O O . SER A 1 200 ? -2.121 43.340 -0.240 1.00 45.22 200 SER A O 1
ATOM 1575 N N . ALA A 1 201 ? -1.581 41.452 -1.325 1.00 43.97 201 ALA A N 1
ATOM 1576 C CA . ALA A 1 201 ? -0.924 42.090 -2.458 1.00 43.97 201 ALA A CA 1
ATOM 1577 C C . ALA A 1 201 ? -1.005 41.153 -3.665 1.00 43.97 201 ALA A C 1
ATOM 1579 O O . ALA A 1 201 ? -0.251 40.198 -3.820 1.00 43.97 201 ALA A O 1
ATOM 1580 N N . VAL A 1 202 ? -2.002 41.452 -4.489 1.00 49.31 202 VAL A N 1
ATOM 1581 C CA . VAL A 1 202 ? -2.179 40.987 -5.859 1.00 49.31 202 VAL A CA 1
ATOM 1582 C C . VAL A 1 202 ? -1.045 41.565 -6.707 1.00 49.31 202 VAL A C 1
ATOM 1584 O O . VAL A 1 202 ? -0.900 42.782 -6.778 1.00 49.31 202 VAL A O 1
ATOM 1587 N N . ALA A 1 203 ? -0.288 40.716 -7.397 1.00 51.41 203 ALA A N 1
ATOM 1588 C CA . ALA A 1 203 ? 0.452 41.103 -8.594 1.00 51.41 203 ALA A CA 1
ATOM 1589 C C . ALA A 1 203 ? 0.439 39.920 -9.567 1.00 51.41 203 ALA A C 1
ATOM 1591 O O . ALA A 1 203 ? 0.928 38.834 -9.266 1.00 51.41 203 ALA A O 1
ATOM 1592 N N . GLY A 1 204 ? -0.236 40.140 -10.693 1.00 46.50 204 GLY A N 1
ATOM 1593 C CA . GLY A 1 204 ? -0.481 39.167 -11.745 1.00 46.50 204 GLY A CA 1
ATOM 1594 C C . GLY A 1 204 ? 0.724 38.896 -12.660 1.00 46.50 204 GLY A C 1
ATOM 1595 O O . GLY A 1 204 ? 1.852 39.281 -12.358 1.00 46.50 204 GLY A O 1
ATOM 1596 N N . PRO A 1 205 ? 0.476 38.199 -13.782 1.00 58.12 205 PRO A N 1
ATOM 1597 C CA . PRO A 1 205 ? 1.471 37.406 -14.490 1.00 58.12 205 PRO A CA 1
ATOM 1598 C C . PRO A 1 205 ? 2.149 38.179 -15.624 1.00 58.12 205 PRO A C 1
ATOM 1600 O O . PRO A 1 205 ? 1.493 38.917 -16.357 1.00 58.12 205 PRO A O 1
ATOM 1603 N N . SER A 1 206 ? 3.435 37.902 -15.853 1.00 47.69 206 SER A N 1
ATOM 1604 C CA . SER A 1 206 ? 4.102 38.228 -17.116 1.00 47.69 206 SER A CA 1
ATOM 1605 C C . SER A 1 206 ? 4.568 36.949 -17.800 1.00 47.69 206 SER A C 1
ATOM 1607 O O . SER A 1 206 ? 5.500 36.276 -17.367 1.00 47.69 206 SER A O 1
ATOM 1609 N N . ARG A 1 207 ? 3.864 36.618 -18.884 1.00 48.00 207 ARG A N 1
ATOM 1610 C CA . ARG A 1 207 ? 4.339 35.746 -19.955 1.00 48.00 207 ARG A CA 1
ATOM 1611 C C . ARG A 1 207 ? 5.388 36.511 -20.760 1.00 48.00 207 ARG A C 1
ATOM 1613 O O . ARG A 1 207 ? 5.065 37.569 -21.285 1.00 48.00 207 ARG A O 1
ATOM 1620 N N . THR A 1 208 ? 6.545 35.905 -20.995 1.00 52.75 208 THR A N 1
ATOM 1621 C CA . THR A 1 208 ? 7.317 36.146 -22.221 1.00 52.75 208 THR A CA 1
ATOM 1622 C C . THR A 1 208 ? 8.073 34.884 -22.595 1.00 52.75 208 THR A C 1
ATOM 1624 O O . THR A 1 208 ? 8.727 34.254 -21.771 1.00 52.75 208 THR A O 1
ATOM 1627 N N . ALA A 1 209 ? 7.872 34.502 -23.848 1.00 48.06 209 ALA A N 1
ATOM 1628 C CA . ALA A 1 209 ? 8.473 33.376 -24.527 1.00 48.06 209 ALA A CA 1
ATOM 1629 C C . ALA A 1 209 ? 9.919 33.679 -24.963 1.00 48.06 209 ALA A C 1
ATOM 1631 O O . ALA A 1 209 ? 10.366 34.819 -24.894 1.00 48.06 209 ALA A O 1
ATOM 1632 N N . GLN A 1 210 ? 10.533 32.645 -25.547 1.00 45.62 210 GLN A N 1
ATOM 1633 C CA . GLN A 1 210 ? 11.681 32.659 -26.462 1.00 45.62 210 GLN A CA 1
ATOM 1634 C C . GLN A 1 210 ? 13.086 32.665 -25.849 1.00 45.62 210 GLN A C 1
ATOM 1636 O O . GLN A 1 210 ? 13.486 33.581 -25.144 1.00 45.62 210 GLN A O 1
ATOM 1641 N N . GLY A 1 211 ? 13.869 31.662 -26.268 1.00 41.91 211 GLY A N 1
ATOM 1642 C CA . GLY A 1 211 ? 15.323 31.770 -26.348 1.00 41.91 211 GLY A CA 1
ATOM 1643 C C . GLY A 1 211 ? 16.096 30.528 -25.914 1.00 41.91 211 GLY A C 1
ATOM 1644 O O . GLY A 1 211 ? 16.744 30.556 -24.878 1.00 41.91 211 GLY A O 1
ATOM 1645 N N . SER A 1 212 ? 16.103 29.467 -26.729 1.00 46.59 212 SER A N 1
ATOM 1646 C CA . SER A 1 212 ? 17.299 28.613 -26.819 1.00 46.59 212 SER A CA 1
ATOM 1647 C C . SER A 1 212 ? 18.372 29.361 -27.609 1.00 46.59 212 SER A C 1
ATOM 1649 O O . SER A 1 212 ? 18.055 29.954 -28.643 1.00 46.59 212 SER A O 1
ATOM 1651 N N . PRO A 1 213 ? 19.637 29.285 -27.174 1.00 56.12 213 PRO A N 1
ATOM 1652 C CA . PRO A 1 213 ? 20.649 28.770 -28.090 1.00 56.12 213 PRO A CA 1
ATOM 1653 C C . PRO A 1 213 ? 21.612 27.753 -27.446 1.00 56.12 213 PRO A C 1
ATOM 1655 O O . PRO A 1 213 ? 21.655 27.559 -26.236 1.00 56.12 213 PRO A O 1
ATOM 1658 N N . LEU A 1 214 ? 22.314 27.072 -28.350 1.00 49.56 214 LEU A N 1
ATOM 1659 C CA . LEU A 1 214 ? 23.172 25.891 -28.242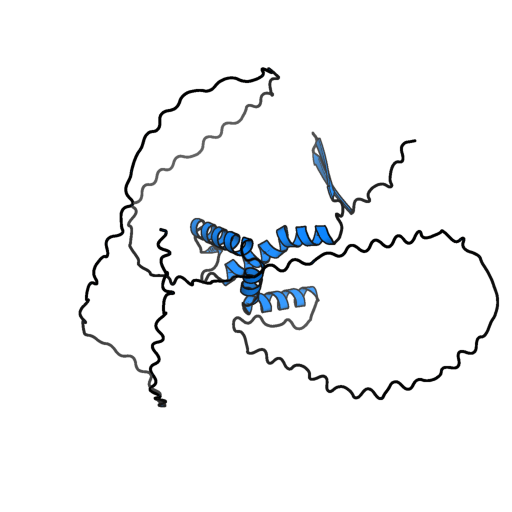 1.00 49.56 214 LEU A CA 1
ATOM 1660 C C . LEU A 1 214 ? 24.291 25.902 -27.172 1.00 49.56 214 LEU A C 1
ATOM 1662 O O . LEU A 1 214 ? 24.716 26.964 -26.725 1.00 49.56 214 LEU A O 1
ATOM 1666 N N . PRO A 1 215 ? 24.847 24.709 -26.852 1.00 60.28 215 PRO A N 1
ATOM 1667 C CA . PRO A 1 215 ? 26.001 24.543 -25.972 1.00 60.28 215 PRO A CA 1
ATOM 1668 C C . PRO A 1 215 ? 27.335 24.797 -26.697 1.00 60.28 215 PRO A C 1
ATOM 1670 O O . PRO A 1 215 ? 27.632 24.170 -27.717 1.00 60.28 215 PRO A O 1
ATOM 1673 N N . GLU A 1 216 ? 28.169 25.672 -26.131 1.00 55.56 216 GLU A N 1
ATOM 1674 C CA . GLU A 1 216 ? 29.570 25.836 -26.527 1.00 55.56 216 GLU A CA 1
ATOM 1675 C C . GLU A 1 216 ? 30.502 24.842 -25.818 1.00 55.56 216 GLU A C 1
ATOM 1677 O O . GLU A 1 216 ? 30.283 24.386 -24.695 1.00 55.56 216 GLU A O 1
ATOM 1682 N N . ARG A 1 217 ? 31.545 24.491 -26.566 1.00 53.62 217 ARG A N 1
ATOM 1683 C CA . ARG A 1 217 ? 32.565 23.466 -26.346 1.00 53.62 217 ARG A CA 1
ATOM 1684 C C . ARG A 1 217 ? 33.756 24.016 -25.545 1.00 53.62 217 ARG A C 1
ATOM 1686 O O . ARG A 1 217 ? 34.208 25.112 -25.830 1.00 53.62 217 ARG A O 1
ATOM 1693 N N . HIS A 1 218 ? 34.324 23.141 -24.707 1.00 46.66 218 HIS A N 1
ATOM 1694 C CA . HIS A 1 218 ? 35.755 22.963 -24.378 1.00 46.66 218 HIS A CA 1
ATOM 1695 C C . HIS A 1 218 ? 36.600 24.164 -23.914 1.00 46.66 218 HIS A C 1
ATOM 1697 O O . HIS A 1 218 ? 36.945 24.998 -24.738 1.00 46.66 218 HIS A O 1
ATOM 1703 N N . VAL A 1 219 ? 37.143 24.086 -22.685 1.00 53.31 219 VAL A N 1
ATOM 1704 C CA . VAL A 1 219 ? 38.599 24.199 -22.422 1.00 53.31 219 VAL A CA 1
ATOM 1705 C C . VAL A 1 219 ? 38.963 23.364 -21.180 1.00 53.31 219 VAL A C 1
ATOM 1707 O O . VAL A 1 219 ? 38.388 23.545 -20.109 1.00 53.31 219 VAL A O 1
ATOM 1710 N N . ASP A 1 220 ? 39.927 22.459 -21.350 1.00 52.44 220 ASP A N 1
ATOM 1711 C CA . ASP A 1 220 ? 40.634 21.709 -20.308 1.00 52.44 220 ASP A CA 1
ATOM 1712 C C . ASP A 1 220 ? 41.730 22.564 -19.649 1.00 52.44 220 ASP A C 1
ATOM 1714 O O . ASP A 1 220 ? 42.552 23.130 -20.370 1.00 52.44 220 ASP A O 1
ATOM 1718 N N . THR A 1 221 ? 41.839 22.552 -18.311 1.00 53.72 221 THR A N 1
ATOM 1719 C CA . THR A 1 221 ? 43.101 22.881 -17.609 1.00 53.72 221 THR A CA 1
ATOM 1720 C C . THR A 1 221 ? 43.250 22.076 -16.292 1.00 53.72 221 THR A C 1
ATOM 1722 O O . THR A 1 221 ? 42.258 21.939 -15.573 1.00 53.72 221 THR A O 1
ATOM 1725 N N . PRO A 1 222 ? 44.449 21.541 -15.942 1.00 65.88 222 PRO A N 1
ATOM 1726 C CA . PRO A 1 222 ? 44.681 20.597 -14.830 1.00 65.88 222 PRO A CA 1
ATOM 1727 C C . PRO A 1 222 ? 45.079 21.238 -13.460 1.00 65.88 222 PRO A C 1
ATOM 1729 O O . PRO A 1 222 ? 45.210 22.458 -13.380 1.00 65.88 222 PRO A O 1
ATOM 1732 N N . PRO A 1 223 ? 45.274 20.430 -12.376 1.00 60.25 223 PRO A N 1
ATOM 1733 C CA . PRO A 1 223 ? 45.424 20.842 -10.957 1.00 60.25 223 PRO A CA 1
ATOM 1734 C C . PRO A 1 223 ? 46.905 20.774 -10.454 1.00 60.25 223 PRO A C 1
ATOM 1736 O O . PRO A 1 223 ? 47.795 20.661 -11.292 1.00 60.25 223 PRO A O 1
ATOM 1739 N N . PRO A 1 224 ? 47.240 20.618 -9.144 1.00 66.38 224 PRO A N 1
ATOM 1740 C CA . PRO A 1 224 ? 47.014 21.427 -7.924 1.00 66.38 224 PRO A CA 1
ATOM 1741 C C . PRO A 1 224 ? 48.328 21.744 -7.134 1.00 66.38 224 PRO A C 1
ATOM 1743 O O . PRO A 1 224 ? 49.314 21.029 -7.255 1.00 66.38 224 PRO A O 1
ATOM 1746 N N . ALA A 1 225 ? 48.321 22.738 -6.231 1.00 47.62 225 ALA A N 1
ATOM 1747 C CA . ALA A 1 225 ? 49.213 22.922 -5.052 1.00 47.62 225 ALA A CA 1
ATOM 1748 C C . ALA A 1 225 ? 48.851 24.293 -4.424 1.00 47.62 225 ALA A C 1
ATOM 1750 O O . ALA A 1 225 ? 48.496 25.193 -5.169 1.00 47.62 225 ALA A O 1
ATOM 1751 N N . SER A 1 226 ? 48.857 24.598 -3.126 1.00 52.09 226 SER A N 1
ATOM 1752 C CA . SER A 1 226 ? 49.557 24.077 -1.953 1.00 52.09 226 SER A CA 1
ATOM 1753 C C . SER A 1 226 ? 48.892 24.646 -0.674 1.00 52.09 226 SER A C 1
ATOM 1755 O O . SER A 1 226 ? 48.398 25.769 -0.648 1.00 52.09 226 SER A O 1
ATOM 1757 N N . LYS A 1 227 ? 48.905 23.860 0.412 1.00 54.44 227 LYS A N 1
ATOM 1758 C CA . LYS A 1 227 ? 48.852 24.325 1.823 1.00 54.44 227 LYS A CA 1
ATOM 1759 C C . LYS A 1 227 ? 50.130 25.156 2.113 1.00 54.44 227 LYS A C 1
ATOM 1761 O O . LYS A 1 227 ? 51.105 24.881 1.413 1.00 54.44 227 LYS A O 1
ATOM 1766 N N . PRO A 1 228 ? 50.243 26.052 3.131 1.00 55.81 228 PRO A N 1
ATOM 1767 C CA . PRO A 1 228 ? 49.741 25.872 4.507 1.00 55.81 228 PRO A CA 1
ATOM 1768 C C . PRO A 1 228 ? 49.317 27.164 5.256 1.00 55.81 228 PRO A C 1
ATOM 1770 O O . PRO A 1 228 ? 49.565 28.271 4.800 1.00 55.81 228 PRO A O 1
ATOM 1773 N N . LYS A 1 229 ? 48.744 27.022 6.462 1.00 53.91 229 LYS A N 1
ATOM 1774 C CA . LYS A 1 229 ? 49.306 27.506 7.749 1.00 53.91 229 LYS A CA 1
ATOM 1775 C C . LYS A 1 229 ? 48.203 27.624 8.810 1.00 53.91 229 LYS A C 1
ATOM 1777 O O . LYS A 1 229 ? 47.085 28.033 8.533 1.00 53.91 229 LYS A O 1
ATOM 1782 N N . ALA A 1 230 ? 48.552 27.155 9.999 1.00 47.84 230 ALA A N 1
ATOM 1783 C CA . ALA A 1 230 ? 47.716 26.998 11.175 1.00 47.84 230 ALA A CA 1
ATOM 1784 C C . ALA A 1 230 ? 47.430 28.320 11.898 1.00 47.84 230 ALA A C 1
ATOM 1786 O O . ALA A 1 230 ? 48.330 29.148 11.983 1.00 47.84 230 ALA A O 1
ATOM 1787 N N . GLU A 1 231 ? 46.261 28.403 12.540 1.00 55.59 231 GLU A N 1
ATOM 1788 C CA . GLU A 1 231 ? 46.074 29.064 13.838 1.00 55.59 231 GLU A CA 1
ATOM 1789 C C . GLU A 1 231 ? 45.047 28.269 14.673 1.00 55.59 231 GLU A C 1
ATOM 1791 O O . GLU A 1 231 ? 43.954 27.979 14.178 1.00 55.59 231 GLU A O 1
ATOM 1796 N N . PRO A 1 232 ? 45.380 27.869 15.914 1.00 59.81 232 PRO A N 1
ATOM 1797 C CA . PRO A 1 232 ? 44.417 27.350 16.877 1.00 59.81 232 PRO A CA 1
ATOM 1798 C C . PRO A 1 232 ? 43.768 28.521 17.629 1.00 59.81 232 PRO A C 1
ATOM 1800 O O . PRO A 1 232 ? 44.427 29.209 18.404 1.00 59.81 232 PRO A O 1
ATOM 1803 N N . SER A 1 233 ? 42.473 28.751 17.405 1.00 56.47 233 SER A N 1
ATOM 1804 C CA . SER A 1 233 ? 41.678 29.639 18.256 1.00 56.47 233 SER A CA 1
ATOM 1805 C C . SER A 1 233 ? 40.894 28.790 19.250 1.00 56.47 233 SER A C 1
ATOM 1807 O O . SER A 1 233 ? 39.875 28.182 18.916 1.00 56.47 233 SER A O 1
ATOM 1809 N N . ASP A 1 234 ? 41.420 28.730 20.471 1.00 49.06 234 ASP A N 1
ATOM 1810 C CA . ASP A 1 234 ? 40.717 28.269 21.660 1.00 49.06 234 ASP A CA 1
ATOM 1811 C C . ASP A 1 234 ? 39.541 29.216 21.942 1.00 49.06 234 ASP A C 1
ATOM 1813 O O . ASP A 1 234 ? 39.707 30.314 22.471 1.00 49.06 234 ASP A O 1
ATOM 1817 N N . SER A 1 235 ? 38.330 28.791 21.586 1.00 53.94 235 SER A N 1
ATOM 1818 C CA . SER A 1 235 ? 37.095 29.335 22.157 1.00 53.94 235 SER A CA 1
ATOM 1819 C C . SER A 1 235 ? 36.481 28.291 23.076 1.00 53.94 235 SER A C 1
ATOM 1821 O O . SER A 1 235 ? 35.622 27.496 22.695 1.00 53.94 235 SER A O 1
ATOM 1823 N N . ASP A 1 236 ? 36.974 28.322 24.310 1.00 46.59 236 ASP A N 1
ATOM 1824 C CA . ASP A 1 236 ? 36.398 27.700 25.493 1.00 46.59 236 ASP A CA 1
ATOM 1825 C C . ASP A 1 236 ? 35.029 28.342 25.784 1.00 46.59 236 ASP A C 1
ATOM 1827 O O . ASP A 1 236 ? 34.901 29.322 26.520 1.00 46.59 236 ASP A O 1
ATOM 1831 N N . SER A 1 237 ? 33.983 27.838 25.122 1.00 52.09 237 SER A N 1
ATOM 1832 C CA . SER A 1 237 ? 32.600 28.211 25.413 1.00 52.09 237 SER A CA 1
ATOM 1833 C C . SER A 1 237 ? 31.972 27.137 26.295 1.00 52.09 237 SER A C 1
ATOM 1835 O O . SER A 1 237 ? 31.605 26.044 25.861 1.00 52.09 237 SER A O 1
ATOM 1837 N N . SER A 1 238 ? 31.905 27.475 27.578 1.00 61.69 238 SER A N 1
ATOM 1838 C CA . SER A 1 238 ? 31.350 26.675 28.664 1.00 61.69 238 SER A CA 1
ATOM 1839 C C . SER A 1 238 ? 29.940 26.135 28.360 1.00 61.69 238 SER A C 1
ATOM 1841 O O . SER A 1 238 ? 29.084 26.879 27.875 1.00 61.69 238 SER A O 1
ATOM 1843 N N . PRO A 1 239 ? 29.616 24.880 28.728 1.00 60.88 239 PRO A N 1
ATOM 1844 C CA . PRO A 1 239 ? 28.266 24.361 28.574 1.00 60.88 239 PRO A CA 1
ATOM 1845 C C . PRO A 1 239 ? 27.340 24.995 29.620 1.00 60.88 239 PRO A C 1
ATOM 1847 O O . PRO A 1 239 ? 27.438 24.724 30.822 1.00 60.88 239 PRO A O 1
ATOM 1850 N N . HIS A 1 240 ? 26.408 25.827 29.151 1.00 49.47 240 HIS A N 1
ATOM 1851 C CA . HIS A 1 240 ? 25.294 26.340 29.943 1.00 49.47 240 HIS A CA 1
ATOM 1852 C C . HIS A 1 240 ? 24.527 25.178 30.594 1.00 49.47 240 HIS A C 1
ATOM 1854 O O . HIS A 1 240 ? 23.850 24.390 29.935 1.00 49.47 240 HIS A O 1
ATOM 1860 N N . ARG A 1 241 ? 24.626 25.076 31.923 1.00 59.91 241 ARG A N 1
ATOM 1861 C CA . ARG A 1 241 ? 23.806 24.160 32.721 1.00 59.91 241 ARG A CA 1
ATOM 1862 C C . ARG A 1 241 ? 22.343 24.623 32.689 1.00 59.91 241 ARG A C 1
ATOM 1864 O O . ARG A 1 241 ? 22.091 25.799 32.953 1.00 59.91 241 ARG A O 1
ATOM 1871 N N . PRO A 1 242 ? 21.367 23.727 32.466 1.00 64.75 242 PRO A N 1
ATOM 1872 C CA . PRO A 1 242 ? 19.963 24.074 32.625 1.00 64.75 242 PRO A CA 1
ATOM 1873 C C . PRO A 1 242 ? 19.649 24.337 34.106 1.00 64.75 242 PRO A C 1
ATOM 1875 O O . PRO A 1 242 ? 19.792 23.471 34.973 1.00 64.75 242 PRO A O 1
ATOM 1878 N N . VAL A 1 243 ? 19.223 25.567 34.391 1.00 67.12 243 VAL A N 1
ATOM 1879 C CA . VAL A 1 243 ? 18.698 26.002 35.687 1.00 67.12 243 VAL A CA 1
ATOM 1880 C C . VAL A 1 243 ? 17.377 25.288 35.981 1.00 67.12 243 VAL A C 1
ATOM 1882 O O . VAL A 1 243 ? 16.396 25.419 35.249 1.00 67.12 243 VAL A O 1
ATOM 1885 N N . LYS A 1 244 ? 17.352 24.542 37.091 1.00 64.19 244 LYS A N 1
ATOM 1886 C CA . LYS A 1 244 ? 16.143 23.982 37.711 1.00 64.19 244 LYS A CA 1
ATOM 1887 C C . LYS A 1 244 ? 15.147 25.109 38.005 1.00 64.19 244 LYS A C 1
ATOM 1889 O O . LYS A 1 244 ? 15.379 25.900 38.916 1.00 64.19 244 LYS A O 1
ATOM 1894 N N . LYS A 1 245 ? 14.016 25.151 37.296 1.00 68.12 245 LYS A N 1
ATOM 1895 C CA . LYS A 1 245 ? 12.858 25.956 37.710 1.00 68.12 245 LYS A CA 1
ATOM 1896 C C . LYS A 1 245 ? 12.070 25.219 38.793 1.00 68.12 245 LYS A C 1
ATOM 1898 O O . LYS A 1 245 ? 11.800 24.023 38.693 1.00 68.12 245 LYS A O 1
ATOM 1903 N N . ALA A 1 246 ? 11.770 25.958 39.854 1.00 66.25 246 ALA A N 1
ATOM 1904 C CA . ALA A 1 246 ? 11.043 25.516 41.030 1.00 66.25 246 ALA A CA 1
ATOM 1905 C C . ALA A 1 246 ? 9.555 25.265 40.727 1.00 66.25 246 ALA A C 1
ATOM 1907 O O . ALA A 1 246 ? 8.957 25.907 39.866 1.00 66.25 246 ALA A O 1
ATOM 1908 N N . LYS A 1 247 ? 8.972 24.323 41.475 1.00 56.34 247 LYS A N 1
ATOM 1909 C CA . LYS A 1 247 ? 7.544 23.986 41.481 1.00 56.34 247 LYS A CA 1
ATOM 1910 C C . LYS A 1 247 ? 6.706 25.199 41.899 1.00 56.34 247 LYS A C 1
ATOM 1912 O O . LYS A 1 247 ? 6.835 25.661 43.029 1.00 56.34 247 LYS A O 1
ATOM 1917 N N . SER A 1 248 ? 5.810 25.642 41.019 1.00 54.53 248 SER A N 1
ATOM 1918 C CA . SER A 1 248 ? 4.669 26.482 41.387 1.00 54.53 248 SER A CA 1
ATOM 1919 C C . SER A 1 248 ? 3.561 25.602 41.972 1.00 54.53 248 SER A C 1
ATOM 1921 O O . SER A 1 248 ? 3.222 24.556 41.416 1.00 54.53 248 SER A O 1
ATOM 1923 N N . LYS A 1 249 ? 3.053 26.009 43.134 1.00 58.44 249 LYS A N 1
ATOM 1924 C CA . LYS A 1 249 ? 1.994 25.371 43.916 1.00 58.44 249 LYS A CA 1
ATOM 1925 C C . LYS A 1 249 ? 0.702 26.125 43.586 1.00 58.44 249 LYS A C 1
ATOM 1927 O O . LYS A 1 249 ? 0.572 27.280 43.974 1.00 58.44 249 LYS A O 1
ATOM 1932 N N . VAL A 1 250 ? -0.209 25.504 42.840 1.00 58.62 250 VAL A N 1
ATOM 1933 C CA . VAL A 1 250 ? -1.520 26.086 42.503 1.00 58.62 250 VAL A CA 1
ATOM 1934 C C . VAL A 1 250 ? -2.530 25.727 43.609 1.00 58.62 250 VAL A C 1
ATOM 1936 O O . VAL A 1 250 ? -2.581 24.555 43.99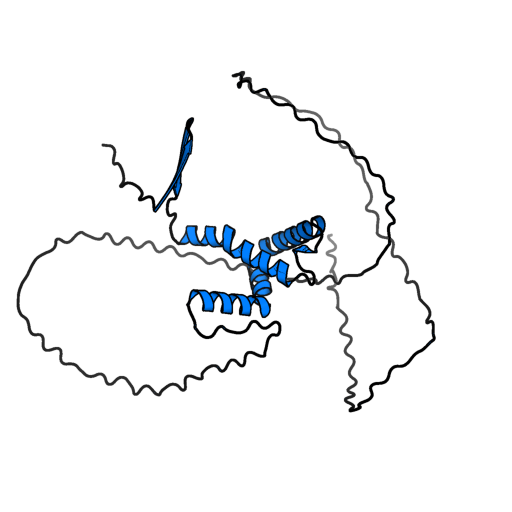5 1.00 58.62 250 VAL A O 1
ATOM 1939 N N . PRO A 1 251 ? -3.286 26.697 44.162 1.00 60.38 251 PRO A N 1
ATOM 1940 C CA . PRO A 1 251 ? -4.363 26.452 45.124 1.00 60.38 251 PRO A CA 1
ATOM 1941 C C . PRO A 1 251 ? -5.680 26.010 44.446 1.00 60.38 251 PRO A C 1
ATOM 1943 O O . PRO A 1 251 ? -5.878 26.285 43.263 1.00 60.38 251 PRO A O 1
ATOM 1946 N N . PRO A 1 252 ? -6.586 25.338 45.183 1.00 54.00 252 PRO A N 1
ATOM 1947 C CA . PRO A 1 252 ? -7.890 24.917 44.678 1.00 54.00 252 PRO A CA 1
ATOM 1948 C C . PRO A 1 252 ? -8.906 26.076 44.689 1.00 54.00 252 PRO A C 1
ATOM 1950 O O . PRO A 1 252 ? -9.044 26.768 45.693 1.00 54.00 252 PRO A O 1
ATOM 1953 N N . SER A 1 253 ? -9.635 26.241 43.586 1.00 50.91 253 SER A N 1
ATOM 1954 C CA . SER A 1 253 ? -10.879 27.022 43.453 1.00 50.91 253 SER A CA 1
ATOM 1955 C C . SER A 1 253 ? -11.858 26.064 42.770 1.00 50.91 253 SER A C 1
ATOM 1957 O O . SER A 1 253 ? -11.547 25.596 41.679 1.00 50.91 253 SER A O 1
ATOM 1959 N N . SER A 1 254 ? -12.837 25.463 43.446 1.00 48.81 254 SER A N 1
ATOM 1960 C CA . SER A 1 254 ? -14.031 25.998 44.128 1.00 48.81 254 SER A CA 1
ATOM 1961 C C . SER A 1 254 ? -15.024 26.664 43.174 1.00 48.81 254 SER A C 1
ATOM 1963 O O . SER A 1 254 ? -14.744 27.740 42.653 1.00 48.81 254 SER A O 1
ATOM 1965 N N . ASP A 1 255 ? -16.153 25.961 43.071 1.00 45.31 255 ASP A N 1
ATOM 1966 C CA . ASP A 1 255 ? -17.547 26.357 42.845 1.00 45.31 255 ASP A CA 1
ATOM 1967 C C . ASP A 1 255 ? -18.179 26.545 41.459 1.00 45.31 255 ASP A C 1
ATOM 1969 O O . ASP A 1 255 ? -17.667 27.234 40.581 1.00 45.31 255 ASP A O 1
ATOM 1973 N N . ASP A 1 256 ? -19.387 25.959 41.438 1.00 53.03 256 ASP A N 1
ATOM 1974 C CA . ASP A 1 256 ? -20.594 26.162 40.631 1.00 53.03 256 ASP A CA 1
ATOM 1975 C C . ASP A 1 256 ? -20.712 25.552 39.227 1.00 53.03 256 ASP A C 1
ATOM 1977 O O . ASP A 1 256 ? -19.833 25.716 38.388 1.00 53.03 256 ASP A O 1
ATOM 1981 N N . ASP A 1 257 ? -21.841 24.993 38.778 1.00 49.41 257 ASP A N 1
ATOM 1982 C CA . ASP A 1 257 ? -22.991 24.203 39.282 1.00 49.41 257 ASP A CA 1
ATOM 1983 C C . ASP A 1 257 ? -23.938 24.138 38.058 1.00 49.41 257 ASP A C 1
ATOM 1985 O O . ASP A 1 257 ? -24.151 25.169 37.418 1.00 49.41 257 ASP A O 1
ATOM 1989 N N . SER A 1 258 ? -24.439 22.955 37.675 1.00 55.62 258 SER A N 1
ATOM 1990 C CA . SER A 1 258 ? -25.709 22.725 36.937 1.00 55.62 258 SER A CA 1
ATOM 1991 C C . SER A 1 258 ? -25.745 21.351 36.256 1.00 55.62 258 SER A C 1
ATOM 1993 O O . SER A 1 258 ? -25.305 21.142 35.125 1.00 55.62 258 SER A O 1
ATOM 1995 N N . GLU A 1 259 ? -26.260 20.414 37.040 1.00 54.78 259 GLU A N 1
ATOM 1996 C CA . GLU A 1 259 ? -27.213 19.340 36.744 1.00 54.78 259 GLU A CA 1
ATOM 1997 C C . GLU A 1 259 ? -27.577 19.015 35.278 1.00 54.78 259 GLU A C 1
ATOM 1999 O O . GLU A 1 259 ? -28.220 19.800 34.588 1.00 54.78 259 GLU A O 1
ATOM 2004 N N . GLN A 1 260 ? -27.366 17.752 34.875 1.00 46.25 260 GLN A N 1
ATOM 2005 C CA . GLN A 1 260 ? -28.472 16.988 34.287 1.00 46.25 260 GLN A CA 1
ATOM 2006 C C . GLN A 1 260 ? -28.343 15.487 34.580 1.00 46.25 260 GLN A C 1
ATOM 2008 O O . GLN A 1 260 ? -27.381 14.815 34.201 1.00 46.25 260 GLN A O 1
ATOM 2013 N N . ASP A 1 261 ? -29.353 14.992 35.292 1.00 45.03 261 ASP A N 1
ATOM 2014 C CA . ASP A 1 261 ? -29.610 13.611 35.671 1.00 45.03 261 ASP A CA 1
ATOM 2015 C C . ASP A 1 261 ? -29.486 12.603 34.519 1.00 45.03 261 ASP A C 1
ATOM 2017 O O . ASP A 1 261 ? -30.148 12.728 33.491 1.00 45.03 261 ASP A O 1
ATOM 2021 N N . ASN A 1 262 ? -28.771 11.501 34.765 1.00 45.19 262 ASN A N 1
ATOM 2022 C CA . ASN A 1 262 ? -29.324 10.178 34.483 1.00 45.19 262 ASN A CA 1
ATOM 2023 C C . ASN A 1 262 ? -28.731 9.118 35.415 1.00 45.19 262 ASN A C 1
ATOM 2025 O O . ASN A 1 262 ? -27.538 8.820 35.454 1.00 45.19 262 ASN A O 1
ATOM 2029 N N . LYS A 1 263 ? -29.643 8.572 36.209 1.00 52.25 263 LYS A N 1
ATOM 2030 C CA . LYS A 1 263 ? -29.446 7.774 37.407 1.00 52.25 263 LYS A CA 1
ATOM 2031 C C . LYS A 1 263 ? -29.849 6.343 37.096 1.00 52.25 263 LYS A C 1
ATOM 2033 O O . LYS A 1 263 ? -31.034 6.051 37.106 1.00 52.25 263 LYS A O 1
ATOM 2038 N N . THR A 1 264 ? -28.889 5.432 36.974 1.00 55.09 264 THR A N 1
ATOM 2039 C CA . THR A 1 264 ? -29.112 4.034 37.376 1.00 55.09 264 THR A CA 1
ATOM 2040 C C . THR A 1 264 ? -27.840 3.428 37.950 1.00 55.09 264 THR A C 1
ATOM 2042 O O . THR A 1 264 ? -26.787 3.368 37.326 1.00 55.09 264 THR A O 1
ATOM 2045 N N . LYS A 1 265 ? -27.997 3.035 39.212 1.00 49.84 265 LYS A N 1
ATOM 2046 C CA . LYS A 1 265 ? -27.045 2.467 40.161 1.00 49.84 265 LYS A CA 1
ATOM 2047 C C . LYS A 1 265 ? -26.753 1.003 39.840 1.00 49.84 265 LYS A C 1
ATOM 2049 O O . LYS A 1 265 ? -27.681 0.304 39.465 1.00 49.84 265 LYS A O 1
ATOM 2054 N N . SER A 1 266 ? -25.534 0.559 40.170 1.00 43.44 266 SER A N 1
ATOM 2055 C CA . SER A 1 266 ? -25.161 -0.670 40.918 1.00 43.44 266 SER A CA 1
ATOM 2056 C C . SER A 1 266 ? -23.841 -1.225 40.361 1.00 43.44 266 SER A C 1
ATOM 2058 O O . SER A 1 266 ? -23.696 -1.290 39.153 1.00 43.44 266 SER A O 1
ATOM 2060 N N . ALA A 1 267 ? -22.836 -1.666 41.111 1.00 50.94 267 ALA A N 1
ATOM 2061 C CA . ALA A 1 267 ? -22.573 -1.684 42.540 1.00 50.94 267 ALA A CA 1
ATOM 2062 C C . ALA A 1 267 ? -21.064 -1.977 42.724 1.00 50.94 267 ALA A C 1
ATOM 2064 O O . ALA A 1 267 ? -20.501 -2.815 42.032 1.00 50.94 267 ALA A O 1
ATOM 2065 N N . ARG A 1 268 ? -20.435 -1.261 43.664 1.00 42.62 268 ARG A N 1
ATOM 2066 C CA . ARG A 1 268 ? -19.409 -1.721 44.622 1.00 42.62 268 ARG A CA 1
ATOM 2067 C C . ARG A 1 268 ? -18.485 -2.893 44.230 1.00 42.62 268 ARG A C 1
ATOM 2069 O O . ARG A 1 268 ? -18.868 -4.051 44.311 1.00 42.62 268 ARG A O 1
ATOM 2076 N N . GLY A 1 269 ? -17.201 -2.571 44.068 1.00 40.97 269 GLY A N 1
ATOM 2077 C CA . GLY A 1 269 ? -16.081 -3.502 44.226 1.00 40.97 269 GLY A CA 1
ATOM 2078 C C . GLY A 1 269 ? -14.829 -2.755 44.678 1.00 40.97 269 GLY A C 1
ATOM 2079 O O . GLY A 1 269 ? -13.974 -2.419 43.869 1.00 40.97 269 GLY A O 1
ATOM 2080 N N . ALA A 1 270 ? -14.759 -2.430 45.968 1.00 49.34 270 ALA A N 1
ATOM 2081 C CA . ALA A 1 270 ? -13.569 -1.875 46.596 1.00 49.34 270 ALA A CA 1
ATOM 2082 C C . ALA A 1 270 ? -12.540 -2.992 46.819 1.00 49.34 270 ALA A C 1
ATOM 2084 O O . ALA A 1 270 ? -12.799 -3.921 47.580 1.00 49.34 270 ALA A O 1
ATOM 2085 N N . SER A 1 271 ? -11.352 -2.865 46.231 1.00 47.56 271 SER A N 1
ATOM 2086 C CA . SER A 1 271 ? -10.152 -3.518 46.754 1.00 47.56 271 SER A CA 1
ATOM 2087 C C . SER A 1 271 ? -9.002 -2.521 46.759 1.00 47.56 271 SER A C 1
ATOM 2089 O O . SER A 1 271 ? -8.420 -2.178 45.730 1.00 47.56 271 SER A O 1
ATOM 2091 N N . ALA A 1 272 ? -8.725 -2.038 47.964 1.00 51.50 272 ALA A N 1
ATOM 2092 C CA . ALA A 1 272 ? -7.511 -1.349 48.340 1.00 51.50 272 ALA A CA 1
ATOM 2093 C C . ALA A 1 272 ? -6.279 -2.210 48.016 1.00 51.50 272 ALA A C 1
ATOM 2095 O O . ALA A 1 272 ? -6.280 -3.416 48.246 1.00 51.50 272 ALA A O 1
ATOM 2096 N N . GLY A 1 273 ? -5.213 -1.584 47.522 1.00 45.59 273 GLY A N 1
ATOM 2097 C CA . GLY A 1 273 ? -3.954 -2.285 47.277 1.00 45.59 273 GLY A CA 1
ATOM 2098 C C . GLY A 1 273 ? -2.970 -1.447 46.481 1.00 45.59 273 GLY A C 1
ATOM 2099 O O . GLY A 1 273 ? -2.714 -1.716 45.313 1.00 45.59 273 GLY A O 1
ATOM 2100 N N . GLY A 1 274 ? -2.444 -0.391 47.101 1.00 53.47 274 GLY A N 1
ATOM 2101 C CA . GLY A 1 274 ? -1.426 0.455 46.494 1.00 53.47 274 GLY A CA 1
ATOM 2102 C C . GLY A 1 274 ? -0.151 -0.321 46.162 1.00 53.47 274 GLY A C 1
ATOM 2103 O O . GLY A 1 274 ? 0.453 -0.938 47.033 1.00 53.47 274 GLY A O 1
ATOM 2104 N N . ILE A 1 275 ? 0.309 -0.208 44.917 1.00 49.12 275 ILE A N 1
ATOM 2105 C CA . ILE A 1 275 ? 1.677 -0.550 44.522 1.00 49.12 275 ILE A CA 1
ATOM 2106 C C . ILE A 1 275 ? 2.210 0.600 43.660 1.00 49.12 275 ILE A C 1
ATOM 2108 O O . ILE A 1 275 ? 2.129 0.604 42.435 1.00 49.12 275 ILE A O 1
ATOM 2112 N N . LYS A 1 276 ? 2.773 1.610 44.332 1.00 57.41 276 LYS A N 1
ATOM 2113 C CA . LYS A 1 276 ? 3.641 2.621 43.717 1.00 57.41 276 LYS A CA 1
ATOM 2114 C C . LYS A 1 276 ? 4.980 1.956 43.371 1.00 57.41 276 LYS A C 1
ATOM 2116 O O . LYS A 1 276 ? 5.904 1.971 44.182 1.00 57.41 276 LYS A O 1
ATOM 2121 N N . ARG A 1 277 ? 5.105 1.356 42.185 1.00 53.97 277 ARG A N 1
ATOM 2122 C CA . ARG A 1 277 ? 6.412 0.944 41.639 1.00 53.97 277 ARG A CA 1
ATOM 2123 C C . ARG A 1 277 ? 7.068 2.152 40.980 1.00 53.97 277 ARG A C 1
ATOM 2125 O O . ARG A 1 277 ? 6.874 2.422 39.803 1.00 53.97 277 ARG A O 1
ATOM 2132 N N . GLY A 1 278 ? 7.819 2.900 41.786 1.00 54.03 278 GLY A N 1
ATOM 2133 C CA . GLY A 1 278 ? 8.735 3.919 41.292 1.00 54.03 278 GLY A CA 1
ATOM 2134 C C . GLY A 1 278 ? 9.814 3.289 40.410 1.00 54.03 278 GLY A C 1
ATOM 2135 O O . GLY A 1 278 ? 10.436 2.297 40.794 1.00 54.03 278 GLY A O 1
ATOM 2136 N N . ALA A 1 279 ? 10.029 3.884 39.239 1.00 49.88 279 ALA A N 1
ATOM 2137 C CA . ALA A 1 279 ? 11.139 3.584 38.350 1.00 49.88 279 ALA A CA 1
ATOM 2138 C C . ALA A 1 279 ? 12.467 3.825 39.088 1.00 49.88 279 ALA A C 1
ATOM 2140 O O . ALA A 1 279 ? 12.865 4.964 39.343 1.00 49.88 279 ALA A O 1
ATOM 2141 N N . ARG A 1 280 ? 13.154 2.745 39.472 1.00 60.22 280 ARG A N 1
ATOM 2142 C CA . ARG A 1 280 ? 14.540 2.813 39.937 1.00 60.22 280 ARG A CA 1
ATOM 2143 C C . ARG A 1 280 ? 15.413 3.062 38.715 1.00 60.22 280 ARG A C 1
ATOM 2145 O O . ARG A 1 280 ? 15.670 2.141 37.948 1.00 60.22 280 ARG A O 1
ATOM 2152 N N . GLN A 1 281 ? 15.839 4.307 38.522 1.00 74.81 281 GLN A N 1
ATOM 2153 C CA . GLN A 1 281 ? 16.859 4.605 37.524 1.00 74.81 281 GLN A CA 1
ATOM 2154 C C . GLN A 1 281 ? 18.143 3.815 37.834 1.00 74.81 281 GLN A C 1
ATOM 2156 O O . GLN A 1 281 ? 18.523 3.706 39.006 1.00 74.81 281 GLN A O 1
ATOM 2161 N N . PRO A 1 282 ? 18.823 3.265 36.814 1.00 67.56 282 PRO A N 1
ATOM 2162 C CA . PRO A 1 282 ? 20.093 2.584 37.002 1.00 67.56 282 PRO A CA 1
ATOM 2163 C C . PRO A 1 282 ? 21.138 3.583 37.511 1.00 67.56 282 PRO A C 1
ATOM 2165 O O . PRO A 1 282 ? 21.461 4.570 36.849 1.00 67.56 282 PRO A O 1
ATOM 2168 N N . LEU A 1 283 ? 21.662 3.332 38.717 1.00 62.31 283 LEU A N 1
ATOM 2169 C CA . LEU A 1 283 ? 22.783 4.080 39.280 1.00 62.31 283 LEU A CA 1
ATOM 2170 C C . LEU A 1 283 ? 23.973 3.987 38.314 1.00 62.31 283 LEU A C 1
ATOM 2172 O O . LEU A 1 283 ? 24.616 2.942 38.209 1.00 62.31 283 LEU A O 1
ATOM 2176 N N . LYS A 1 284 ? 24.298 5.101 37.651 1.00 69.44 284 LYS A N 1
ATOM 2177 C CA . LYS A 1 284 ? 25.586 5.306 36.983 1.00 69.44 284 LYS A CA 1
ATOM 2178 C C . LYS A 1 284 ? 26.702 5.144 38.021 1.00 69.44 284 LYS A C 1
ATOM 2180 O O . LYS A 1 284 ? 27.007 6.075 38.765 1.00 69.44 284 LYS A O 1
ATOM 2185 N N . ARG A 1 285 ? 27.316 3.961 38.083 1.00 67.06 285 ARG A N 1
ATOM 2186 C CA . ARG A 1 285 ? 28.593 3.755 38.774 1.00 67.06 285 ARG A CA 1
ATOM 2187 C C . ARG A 1 285 ? 29.671 4.501 37.991 1.00 67.06 285 ARG A C 1
ATOM 2189 O O . ARG A 1 285 ? 30.068 4.079 36.911 1.00 67.06 285 ARG A O 1
ATOM 2196 N N . GLY A 1 286 ? 30.105 5.634 38.535 1.00 63.53 286 GLY A N 1
ATOM 2197 C CA . GLY A 1 286 ? 31.260 6.373 38.046 1.00 63.53 286 GLY A CA 1
ATOM 2198 C C . GLY A 1 286 ? 32.531 5.532 38.162 1.00 63.53 286 GLY A C 1
ATOM 2199 O O . GLY A 1 286 ? 32.936 5.158 39.261 1.00 63.53 286 GLY A O 1
ATOM 2200 N N . GLY A 1 287 ? 33.159 5.250 37.021 1.00 67.75 287 GLY A N 1
ATOM 2201 C CA . GLY A 1 287 ? 34.525 4.745 36.945 1.00 67.75 287 GLY A CA 1
ATOM 2202 C C . GLY A 1 287 ? 35.500 5.897 37.160 1.00 67.75 287 GLY A C 1
ATOM 2203 O O . GLY A 1 287 ? 35.783 6.661 36.240 1.00 67.75 287 GLY A O 1
ATOM 2204 N N . LYS A 1 288 ? 35.979 6.032 38.396 1.00 68.94 288 LYS A N 1
ATOM 2205 C CA . LYS A 1 288 ? 37.077 6.919 38.781 1.00 68.94 288 LYS A CA 1
ATOM 2206 C C . LYS A 1 288 ? 38.369 6.315 38.225 1.00 68.94 288 LYS A C 1
ATOM 2208 O O . LYS A 1 288 ? 38.813 5.278 38.705 1.00 68.94 288 LYS A O 1
ATOM 2213 N N . ARG A 1 289 ? 38.912 6.916 37.166 1.00 65.31 289 ARG A N 1
ATOM 2214 C CA . ARG A 1 289 ? 40.244 6.584 36.653 1.00 65.31 289 ARG A CA 1
ATOM 2215 C C . ARG A 1 289 ? 41.275 7.186 37.609 1.00 65.31 289 ARG A C 1
ATOM 2217 O O . ARG A 1 289 ? 41.229 8.389 37.861 1.00 65.31 289 ARG A O 1
ATOM 2224 N N . PHE A 1 290 ? 42.099 6.315 38.179 1.00 60.75 290 PHE A N 1
ATOM 2225 C CA . PHE A 1 290 ? 43.447 6.647 38.627 1.00 60.75 290 PHE A CA 1
ATOM 2226 C C . PHE A 1 290 ? 44.379 6.573 37.418 1.00 60.75 290 PHE A C 1
ATOM 2228 O O . PHE A 1 290 ? 44.059 5.778 36.498 1.00 60.75 290 PHE A O 1
#